Protein AF-V6TXA3-F1 (afdb_monomer_lite)

Structure (mmCIF, N/CA/C/O backbone):
data_AF-V6TXA3-F1
#
_entry.id   AF-V6TXA3-F1
#
loop_
_atom_site.group_PDB
_atom_site.id
_atom_site.type_symbol
_atom_site.label_atom_id
_atom_site.label_alt_id
_atom_site.label_comp_id
_atom_site.label_asym_id
_atom_site.label_entity_id
_atom_site.label_seq_id
_atom_site.pdbx_PDB_ins_code
_atom_site.Cartn_x
_atom_site.Cartn_y
_atom_site.Cartn_z
_atom_site.occupancy
_atom_site.B_iso_or_equiv
_atom_site.auth_seq_id
_atom_site.auth_comp_id
_atom_site.auth_asym_id
_atom_site.auth_atom_id
_atom_site.pdbx_PDB_model_num
ATOM 1 N N . TYR A 1 1 ? -17.021 -21.591 49.214 1.00 38.56 1 TYR A N 1
ATOM 2 C CA . TYR A 1 1 ? -17.266 -21.141 47.832 1.00 38.56 1 TYR A CA 1
ATOM 3 C C . TYR A 1 1 ? -17.389 -19.626 47.868 1.00 38.56 1 TYR A C 1
ATOM 5 O O . TYR A 1 1 ? -18.432 -19.123 48.258 1.00 38.56 1 TYR A O 1
ATOM 13 N N . PHE A 1 2 ? -16.306 -18.894 47.593 1.00 43.88 2 PHE A N 1
ATOM 14 C CA . PHE A 1 2 ? -16.390 -17.440 47.438 1.00 43.88 2 PHE A CA 1
ATOM 15 C C . PHE A 1 2 ? -17.081 -17.178 46.100 1.00 43.88 2 PHE A C 1
ATOM 17 O O . PHE A 1 2 ? -16.516 -17.472 45.049 1.00 43.88 2 PHE A O 1
ATOM 24 N N . GLY A 1 3 ? -18.339 -16.739 46.146 1.00 49.47 3 GLY A N 1
ATOM 25 C CA . GLY A 1 3 ? -19.080 -16.354 44.952 1.00 49.47 3 GLY A CA 1
ATOM 26 C C . GLY A 1 3 ? -18.378 -15.166 44.310 1.00 49.47 3 GLY A C 1
ATOM 27 O O . GLY A 1 3 ? -18.297 -14.105 44.924 1.00 49.47 3 GLY A O 1
ATOM 28 N N . ALA A 1 4 ? -17.831 -15.356 43.111 1.00 61.91 4 ALA A N 1
ATOM 29 C CA . ALA A 1 4 ? -17.299 -14.256 42.326 1.00 61.91 4 ALA A CA 1
ATOM 30 C C . ALA A 1 4 ? -18.438 -13.254 42.095 1.00 61.91 4 ALA A C 1
ATOM 32 O O . ALA A 1 4 ? -19.409 -13.548 41.399 1.00 61.91 4 ALA A O 1
ATOM 33 N N . THR A 1 5 ? -18.357 -12.087 42.727 1.00 61.12 5 THR A N 1
ATOM 34 C CA . THR A 1 5 ? -19.254 -10.971 42.441 1.00 61.12 5 THR A CA 1
ATOM 35 C C . THR A 1 5 ? -18.976 -10.521 41.012 1.00 61.12 5 THR A C 1
ATOM 37 O O . THR A 1 5 ? -17.881 -10.040 40.724 1.00 61.12 5 THR A O 1
ATOM 40 N N . CYS A 1 6 ? -19.935 -10.703 40.103 1.00 64.62 6 CYS A N 1
ATOM 41 C CA . CYS A 1 6 ? -19.833 -10.172 38.749 1.00 64.62 6 CYS A CA 1
ATOM 42 C C . CYS A 1 6 ? -19.834 -8.640 38.813 1.00 64.62 6 CYS A C 1
ATOM 44 O O . CYS A 1 6 ? -20.871 -8.019 39.041 1.00 64.62 6 CYS A O 1
ATOM 46 N N . THR A 1 7 ? -18.668 -8.029 38.624 1.00 76.31 7 THR A N 1
ATOM 47 C CA . THR A 1 7 ? -18.550 -6.577 38.475 1.00 76.31 7 THR A CA 1
ATOM 48 C C . THR A 1 7 ? -18.981 -6.198 37.064 1.00 76.31 7 THR A C 1
ATOM 50 O O . THR A 1 7 ? -18.410 -6.685 36.090 1.00 76.31 7 THR A O 1
ATOM 53 N N . ALA A 1 8 ? -19.987 -5.332 36.945 1.00 78.75 8 ALA A N 1
ATOM 54 C CA . ALA A 1 8 ? -20.417 -4.818 35.651 1.00 78.75 8 ALA A CA 1
ATOM 55 C C . ALA A 1 8 ? -19.301 -4.004 34.976 1.00 78.75 8 ALA A C 1
ATOM 57 O O . ALA A 1 8 ? -18.510 -3.329 35.641 1.00 78.75 8 ALA A O 1
ATOM 58 N N . CYS A 1 9 ? -19.264 -4.036 33.644 1.00 85.94 9 CYS A N 1
ATOM 59 C CA . CYS A 1 9 ? -18.373 -3.174 32.878 1.00 85.94 9 CYS A CA 1
ATOM 60 C C . CYS A 1 9 ? -18.745 -1.708 33.102 1.00 85.94 9 CYS A C 1
ATOM 62 O O . CYS A 1 9 ? -19.919 -1.343 33.054 1.00 85.94 9 CYS A O 1
ATOM 64 N N . THR A 1 10 ? -17.742 -0.868 33.346 1.00 84.56 10 THR A N 1
ATOM 65 C CA . THR A 1 10 ? -17.952 0.566 33.591 1.00 84.56 10 THR A CA 1
ATOM 66 C C . THR A 1 10 ? -18.121 1.362 32.295 1.00 84.56 10 THR A C 1
ATOM 68 O O . THR A 1 10 ? -18.740 2.422 32.306 1.00 84.56 10 THR A O 1
ATOM 71 N N . ASP A 1 11 ? -17.606 0.852 31.173 1.00 85.69 11 ASP A N 1
ATOM 72 C CA . ASP A 1 11 ? -17.800 1.429 29.842 1.00 85.69 11 ASP A CA 1
ATOM 73 C C . ASP A 1 11 ? -19.153 0.988 29.261 1.00 85.69 11 ASP A C 1
ATOM 75 O O . ASP A 1 11 ? -19.398 -0.199 29.030 1.00 85.69 11 ASP A O 1
ATOM 79 N N . GLN A 1 12 ? -20.028 1.957 28.982 1.00 89.06 12 GLN A N 1
ATOM 80 C CA . GLN A 1 12 ? -21.355 1.720 28.412 1.00 89.06 12 GLN A CA 1
ATOM 81 C C . GLN A 1 12 ? -21.309 1.083 27.013 1.00 89.06 12 GLN A C 1
ATOM 83 O O . GLN A 1 12 ? -22.277 0.433 26.612 1.00 89.06 12 GLN A O 1
ATOM 88 N N . ASN A 1 13 ? -20.216 1.234 26.268 1.00 91.62 13 ASN A N 1
ATOM 89 C CA . ASN A 1 13 ? -20.027 0.639 24.942 1.00 91.62 13 ASN A CA 1
ATOM 90 C C . ASN A 1 13 ? -19.453 -0.782 25.012 1.00 91.62 13 ASN A C 1
ATOM 92 O O . ASN A 1 13 ? -19.436 -1.490 24.005 1.00 91.62 13 ASN A O 1
ATOM 96 N N . CYS A 1 14 ? -19.022 -1.219 26.193 1.00 91.31 14 CYS A N 1
ATOM 97 C CA . CYS A 1 14 ? -18.418 -2.521 26.400 1.00 91.31 14 CYS A CA 1
ATOM 98 C C . CYS A 1 14 ? -19.478 -3.607 26.636 1.00 91.31 14 CYS A C 1
ATOM 100 O O . CYS A 1 14 ? -20.398 -3.440 27.440 1.00 91.31 14 CYS A O 1
ATOM 102 N N . ALA A 1 15 ? -19.372 -4.718 25.907 1.00 90.69 15 ALA A N 1
ATOM 103 C CA . ALA A 1 15 ? -20.240 -5.886 26.046 1.00 90.69 15 ALA A CA 1
ATOM 104 C C . ALA A 1 15 ? -19.668 -6.908 27.039 1.00 90.69 15 ALA A C 1
ATOM 106 O O . ALA A 1 15 ? -20.421 -7.474 27.828 1.00 90.69 15 ALA A O 1
ATOM 107 N N . THR A 1 16 ? -18.349 -7.124 27.016 1.00 90.12 16 THR A N 1
ATOM 108 C CA . THR A 1 16 ? -17.633 -8.011 27.947 1.00 90.12 16 THR A CA 1
ATOM 109 C C . THR A 1 16 ? -16.346 -7.348 28.417 1.00 90.12 16 THR A C 1
ATOM 111 O O . THR A 1 16 ? -15.672 -6.683 27.632 1.00 90.12 16 THR A O 1
ATOM 114 N N . CYS A 1 17 ? -15.984 -7.532 29.684 1.00 89.19 17 CYS A N 1
ATOM 115 C CA . CYS A 1 17 ? -14.778 -6.959 30.275 1.00 89.19 17 CYS A CA 1
ATOM 116 C C . CYS A 1 17 ? -14.191 -7.876 31.350 1.00 89.19 17 CYS A C 1
ATOM 118 O O . CYS A 1 17 ? -14.926 -8.604 32.015 1.00 89.19 17 CYS A O 1
ATOM 120 N N . ASP A 1 18 ? -12.888 -7.737 31.588 1.00 86.19 18 ASP A N 1
ATOM 121 C CA . ASP A 1 18 ? -12.149 -8.454 32.637 1.00 86.19 18 ASP A CA 1
ATOM 122 C C . ASP A 1 18 ? -12.060 -7.635 33.947 1.00 86.19 18 ASP A C 1
ATOM 124 O O . ASP A 1 18 ? -11.079 -7.697 34.687 1.00 86.19 18 ASP A O 1
ATOM 128 N N . GLY A 1 19 ? -13.117 -6.863 34.238 1.00 73.62 19 GLY A N 1
ATOM 129 C CA . GLY A 1 19 ? -13.325 -6.115 35.484 1.00 73.62 19 GLY A CA 1
ATOM 130 C C . GLY A 1 19 ? -12.777 -4.681 35.493 1.00 73.62 19 GLY A C 1
ATOM 131 O O . GLY A 1 19 ? -11.599 -4.455 35.265 1.00 73.62 19 GLY A O 1
ATOM 132 N N . GLY A 1 20 ? -13.618 -3.700 35.844 1.00 70.38 20 GLY A N 1
ATOM 133 C CA . GLY A 1 20 ? -13.216 -2.291 35.995 1.00 70.38 20 GLY A CA 1
ATOM 134 C C . GLY A 1 20 ? -13.033 -1.518 34.676 1.00 70.38 20 GLY A C 1
ATOM 135 O O . GLY A 1 20 ? -13.315 -2.019 33.589 1.00 70.38 20 GLY A O 1
ATOM 136 N N . ALA A 1 21 ? -12.604 -0.255 34.777 1.00 77.31 21 ALA A N 1
ATOM 137 C CA . ALA A 1 21 ? -12.378 0.619 33.620 1.00 77.31 21 ALA A CA 1
ATOM 138 C C . ALA A 1 21 ? -11.138 0.199 32.808 1.00 77.31 21 ALA A C 1
ATOM 140 O O . ALA A 1 21 ? -10.167 -0.284 33.379 1.00 77.31 21 ALA A O 1
ATOM 141 N N . GLY A 1 22 ? -11.174 0.395 31.482 1.00 79.75 22 GLY A N 1
ATOM 142 C CA . GLY A 1 22 ? -10.054 0.084 30.574 1.00 79.75 22 GLY A CA 1
ATOM 143 C C . GLY A 1 22 ? -9.847 -1.408 30.283 1.00 79.75 22 GLY A C 1
ATOM 144 O O . GLY A 1 22 ? -8.902 -1.797 29.606 1.00 79.75 22 GLY A O 1
ATOM 145 N N . LYS A 1 23 ? -10.741 -2.266 30.777 1.00 87.12 23 LYS A N 1
ATOM 146 C CA . LYS A 1 23 ? -10.599 -3.729 30.730 1.00 87.12 23 LYS A CA 1
ATOM 147 C C . LYS A 1 23 ? -11.593 -4.365 29.770 1.00 87.12 23 LYS A C 1
ATOM 149 O O . LYS A 1 23 ? -11.993 -5.512 29.949 1.00 87.12 23 LYS A O 1
ATOM 154 N N . CYS A 1 24 ? -12.052 -3.598 28.779 1.00 90.75 24 CYS A N 1
ATOM 155 C CA . CYS A 1 24 ? -12.996 -4.111 27.803 1.00 90.75 24 CYS A CA 1
ATOM 156 C C . CYS A 1 24 ? -12.337 -5.193 26.941 1.00 90.75 24 CYS A C 1
ATOM 158 O O . CYS A 1 24 ? -11.215 -5.027 26.466 1.00 90.75 24 CYS A O 1
ATOM 160 N N . THR A 1 25 ? -13.031 -6.305 26.734 1.00 91.38 25 THR A N 1
ATOM 161 C CA . THR A 1 25 ? -12.575 -7.416 25.889 1.00 91.38 25 THR A CA 1
ATOM 162 C C . THR A 1 25 ? -13.413 -7.562 24.626 1.00 91.38 25 THR A C 1
ATOM 164 O O . THR A 1 25 ? -12.923 -8.116 23.647 1.00 91.38 25 THR A O 1
ATOM 167 N N . LYS A 1 26 ? -14.628 -6.995 24.607 1.00 91.75 26 LYS A N 1
ATOM 168 C CA . LYS A 1 26 ? -15.502 -6.939 23.431 1.00 91.75 26 LYS A CA 1
ATOM 169 C C . LYS A 1 26 ? -16.429 -5.733 23.480 1.00 91.75 26 LYS A C 1
ATOM 171 O O . LYS A 1 26 ? -17.101 -5.504 24.487 1.00 91.75 26 LYS A O 1
ATOM 176 N N . CYS A 1 27 ? -16.530 -5.007 22.373 1.00 93.62 27 CYS A N 1
ATOM 177 C CA . CYS A 1 27 ? -17.460 -3.887 22.234 1.00 93.62 27 CYS A CA 1
ATOM 178 C C . CYS A 1 27 ? -18.844 -4.345 21.768 1.00 93.62 27 CYS A C 1
ATOM 180 O O . CYS A 1 27 ? -19.005 -5.393 21.141 1.00 93.62 27 CYS A O 1
ATOM 182 N N . LYS A 1 28 ? -19.868 -3.551 22.078 1.00 92.00 28 LYS A N 1
ATOM 183 C CA . LYS A 1 28 ? -21.235 -3.789 21.603 1.00 92.00 28 LYS A CA 1
ATOM 184 C C . LYS A 1 28 ? -21.292 -3.626 20.079 1.00 92.00 28 LYS A C 1
ATOM 186 O O . LYS A 1 28 ? -20.752 -2.674 19.529 1.00 92.00 28 LYS A O 1
ATOM 191 N N . ALA A 1 29 ? -21.984 -4.534 19.390 1.00 87.06 29 ALA A N 1
ATOM 192 C CA . ALA A 1 29 ? -22.033 -4.535 17.924 1.00 87.06 29 ALA A CA 1
ATOM 193 C C . ALA A 1 29 ? -22.929 -3.425 17.337 1.00 87.06 29 ALA A C 1
ATOM 195 O O . ALA A 1 29 ? -22.643 -2.884 16.270 1.00 87.06 29 ALA A O 1
ATOM 196 N N . THR A 1 30 ? -24.007 -3.055 18.035 1.00 84.50 30 THR A N 1
ATOM 197 C CA . THR A 1 30 ? -25.049 -2.136 17.538 1.00 84.50 30 THR A CA 1
ATOM 198 C C . THR A 1 30 ? -24.909 -0.707 18.074 1.00 84.50 30 THR A C 1
ATOM 200 O O . THR A 1 30 ? -25.907 -0.011 18.239 1.00 84.50 30 THR A O 1
ATOM 203 N N . VAL A 1 31 ? -23.684 -0.272 18.381 1.00 88.38 31 VAL A N 1
ATOM 204 C CA . VAL A 1 31 ? -23.374 1.105 18.808 1.00 88.38 31 VAL A CA 1
ATOM 205 C C . VAL A 1 31 ? -22.369 1.755 17.855 1.00 88.38 31 VAL A C 1
ATOM 207 O O . VAL A 1 31 ? -21.748 1.082 17.024 1.00 88.38 31 VAL A O 1
ATOM 210 N N . ASP A 1 32 ? -22.185 3.068 17.962 1.00 91.69 32 ASP A N 1
ATOM 211 C CA . ASP A 1 32 ? -21.181 3.784 17.166 1.00 91.69 32 ASP A CA 1
ATOM 212 C C . ASP A 1 32 ? -19.759 3.366 17.550 1.00 91.69 32 ASP A C 1
ATOM 214 O O . ASP A 1 32 ? -18.937 3.068 16.680 1.00 91.69 32 ASP A O 1
ATOM 218 N N . ASN A 1 33 ? -19.502 3.234 18.853 1.00 93.81 33 ASN A N 1
ATOM 219 C CA . ASN A 1 33 ? -18.226 2.801 19.419 1.00 93.81 33 ASN A CA 1
ATOM 220 C C . ASN A 1 33 ? -18.096 1.272 19.445 1.00 93.81 33 ASN A C 1
ATOM 222 O O . ASN A 1 33 ? -17.997 0.655 20.504 1.00 93.81 33 ASN A O 1
ATOM 226 N N . LYS A 1 34 ? -18.166 0.648 18.271 1.00 94.38 34 LYS A N 1
ATOM 227 C CA . LYS A 1 34 ? -18.175 -0.817 18.121 1.00 94.38 34 LYS A CA 1
ATOM 228 C C . LYS A 1 34 ? -16.797 -1.450 17.917 1.00 94.38 34 LYS A C 1
ATOM 230 O O . LYS A 1 34 ? -16.717 -2.672 17.865 1.00 94.38 34 LYS A O 1
ATOM 235 N N . TYR A 1 35 ? -15.732 -0.658 17.781 1.00 94.88 35 TYR A N 1
ATOM 236 C CA . TYR A 1 35 ? -14.387 -1.178 17.537 1.00 94.88 35 TYR A CA 1
ATOM 237 C C . TYR A 1 35 ? -13.588 -1.235 18.833 1.00 94.88 35 TYR A C 1
ATOM 239 O O . TYR A 1 35 ? -13.381 -0.216 19.493 1.00 94.88 35 TYR A O 1
ATOM 247 N N . LEU A 1 36 ? -13.100 -2.423 19.176 1.00 94.69 36 LEU A N 1
ATOM 248 C CA . LEU A 1 36 ? -12.194 -2.613 20.298 1.00 94.69 36 LEU A CA 1
ATOM 249 C C . LEU A 1 36 ? -10.791 -2.135 19.920 1.00 94.69 36 LEU A C 1
ATOM 251 O O . LEU A 1 36 ? -10.120 -2.739 19.079 1.00 94.69 36 LEU A O 1
ATOM 255 N N . LYS A 1 37 ? -10.323 -1.075 20.573 1.00 93.31 37 LYS A N 1
ATOM 256 C CA . LYS A 1 37 ? -8.9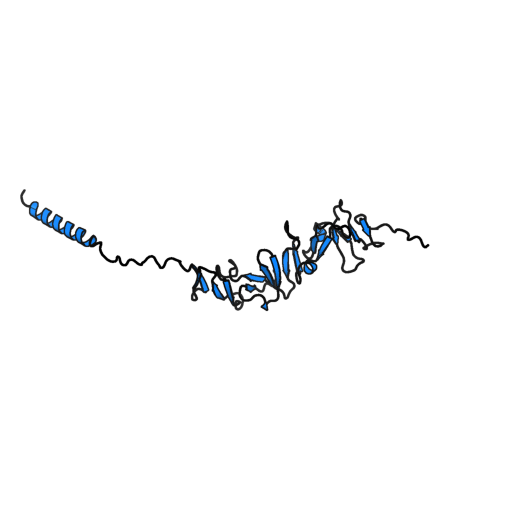50 -0.587 20.471 1.00 93.31 37 LYS A CA 1
ATOM 257 C C . LYS A 1 37 ? -8.168 -1.032 21.694 1.00 93.31 37 LYS A C 1
ATOM 259 O O . LYS A 1 37 ? -8.438 -0.586 22.808 1.00 93.31 37 LYS A O 1
ATOM 264 N N . LYS A 1 38 ? -7.194 -1.914 21.471 1.00 89.38 38 LYS A N 1
ATOM 265 C CA . LYS A 1 38 ? -6.258 -2.330 22.515 1.00 89.38 38 LYS A CA 1
ATOM 266 C C . LYS A 1 38 ? -5.272 -1.200 22.786 1.00 89.38 38 LYS A C 1
ATOM 268 O O . LYS A 1 38 ? -4.724 -0.623 21.845 1.00 89.38 38 LYS A O 1
ATOM 273 N N . GLY A 1 39 ? -5.083 -0.871 24.058 1.00 82.19 39 GLY A N 1
ATOM 274 C CA . GLY A 1 39 ? -4.020 0.038 24.469 1.00 82.19 39 GLY A CA 1
ATOM 275 C C . GLY A 1 39 ? -2.667 -0.673 24.521 1.00 82.19 39 GLY A C 1
ATOM 276 O O . GLY A 1 39 ? -2.557 -1.859 24.215 1.00 82.19 39 GLY A O 1
ATOM 277 N N . ASP A 1 40 ? -1.623 0.052 24.923 1.00 78.38 40 ASP A N 1
ATOM 278 C CA . ASP A 1 40 ? -0.280 -0.532 25.068 1.00 78.38 40 ASP A CA 1
ATOM 279 C C . ASP A 1 40 ? -0.149 -1.427 26.313 1.00 78.38 40 ASP A C 1
ATOM 281 O O . ASP A 1 40 ? 0.809 -2.186 26.450 1.00 78.38 40 ASP A O 1
ATOM 285 N N . THR A 1 41 ? -1.137 -1.375 27.206 1.00 74.62 41 THR A N 1
ATOM 286 C CA . THR A 1 41 ? -1.316 -2.311 28.314 1.00 74.62 41 THR A CA 1
ATOM 287 C C . THR A 1 41 ? -2.653 -3.031 28.170 1.00 74.62 41 THR A C 1
ATOM 289 O O . THR A 1 41 ? -3.595 -2.518 27.561 1.00 74.62 41 THR A O 1
ATOM 292 N N . VAL A 1 42 ? -2.764 -4.209 28.789 1.00 64.44 42 VAL A N 1
ATOM 293 C CA . VAL A 1 42 ? -4.014 -4.995 28.837 1.00 64.44 42 VAL A CA 1
ATOM 294 C C . VAL A 1 42 ? -5.166 -4.278 29.565 1.00 64.44 42 VAL A C 1
ATOM 296 O O . VAL A 1 42 ? -6.310 -4.718 29.494 1.00 64.44 42 VAL A O 1
ATOM 299 N N . ASP A 1 43 ? -4.869 -3.132 30.185 1.00 72.44 43 ASP A N 1
ATOM 300 C CA . ASP A 1 43 ? -5.753 -2.341 31.050 1.00 72.44 43 ASP A CA 1
ATOM 301 C C . ASP A 1 43 ? -6.170 -1.015 30.405 1.00 72.44 43 ASP A C 1
ATOM 303 O O . ASP A 1 43 ? -6.722 -0.133 31.062 1.00 72.44 43 ASP A O 1
ATOM 307 N N . ALA A 1 44 ? -5.872 -0.855 29.117 1.00 83.12 44 ALA A N 1
ATOM 308 C CA . ALA A 1 44 ? -6.174 0.339 28.338 1.00 83.12 44 ALA A CA 1
ATOM 309 C C . ALA A 1 44 ? -7.056 0.027 27.114 1.00 83.12 44 ALA A C 1
ATOM 311 O O . ALA A 1 44 ? -7.117 0.809 26.163 1.00 83.12 44 ALA A O 1
ATOM 312 N N . ASN A 1 45 ? -7.749 -1.113 27.126 1.00 89.50 45 ASN A N 1
ATOM 313 C CA . ASN A 1 45 ? -8.686 -1.487 26.079 1.00 89.50 45 ASN A CA 1
ATOM 314 C C . ASN A 1 45 ? -9.947 -0.626 26.157 1.00 89.50 45 ASN A C 1
ATOM 316 O O . ASN A 1 45 ? -10.612 -0.545 27.195 1.00 89.50 45 ASN A O 1
ATOM 320 N N . THR A 1 46 ? -10.302 -0.019 25.031 1.00 91.56 46 THR A N 1
ATOM 321 C CA . THR A 1 46 ? -11.430 0.911 24.928 1.00 91.56 46 THR A CA 1
ATOM 322 C C . THR A 1 46 ? -12.271 0.621 23.696 1.00 91.56 46 THR A C 1
ATOM 324 O O . THR A 1 46 ? -11.780 0.094 22.696 1.00 91.56 46 THR A O 1
ATOM 327 N N . CYS A 1 47 ? -13.550 0.977 23.768 1.00 93.81 47 CYS A N 1
ATOM 328 C CA . CYS A 1 47 ? -14.455 0.928 22.633 1.00 93.81 47 CYS A CA 1
ATOM 329 C C . CYS A 1 47 ? -14.501 2.284 21.935 1.00 93.81 47 CYS A C 1
ATOM 331 O O . CYS A 1 47 ? -14.820 3.301 22.551 1.00 93.81 47 CYS A O 1
ATOM 333 N N . VAL A 1 48 ? -14.189 2.299 20.642 1.00 94.81 48 VAL A N 1
ATOM 334 C CA . VAL A 1 48 ? -14.077 3.522 19.844 1.00 94.81 48 VAL A CA 1
ATOM 335 C C . VAL A 1 48 ? -14.887 3.424 18.557 1.00 94.81 48 VAL A C 1
ATOM 337 O O . VAL A 1 48 ? -15.222 2.336 18.077 1.00 94.81 48 VAL A O 1
ATOM 340 N N . SER A 1 49 ? -15.229 4.580 17.994 1.00 95.31 49 SER A N 1
ATOM 341 C CA . SER A 1 49 ? -15.854 4.674 16.678 1.00 95.31 49 SER A CA 1
ATOM 342 C C . SER A 1 49 ? -14.863 4.318 15.567 1.00 95.31 49 SER A C 1
ATOM 344 O O . SER A 1 49 ? -13.646 4.351 15.764 1.00 95.31 49 SER A O 1
ATOM 346 N N . ALA A 1 50 ? -15.373 4.047 14.362 1.00 94.25 50 ALA A N 1
ATOM 347 C CA . ALA A 1 50 ? -14.531 3.843 13.180 1.00 94.25 50 ALA A CA 1
ATOM 348 C C . ALA A 1 50 ? -13.586 5.035 12.925 1.00 94.25 50 ALA A C 1
ATOM 350 O O . ALA A 1 50 ? -12.408 4.845 12.643 1.00 94.25 50 ALA A O 1
ATOM 351 N N . SER A 1 51 ? -14.075 6.269 13.091 1.00 94.19 51 SER A N 1
ATOM 352 C CA . SER A 1 51 ? -13.270 7.479 12.879 1.00 94.19 51 SER A CA 1
ATOM 353 C C . SER A 1 51 ? -12.150 7.632 13.910 1.00 94.19 51 SER A C 1
ATOM 355 O O . SER A 1 51 ? -11.012 7.949 13.558 1.00 94.19 51 SER A O 1
ATOM 357 N N . ALA A 1 52 ? -12.440 7.363 15.184 1.00 94.50 52 ALA A N 1
ATOM 358 C CA . ALA A 1 52 ? -11.442 7.376 16.250 1.00 94.50 52 ALA A CA 1
ATOM 359 C C . ALA A 1 52 ? -10.426 6.228 16.107 1.00 94.50 52 ALA A C 1
ATOM 361 O O . ALA A 1 52 ? -9.256 6.379 16.469 1.00 94.50 52 ALA A O 1
ATOM 362 N N . CYS A 1 53 ? -10.854 5.096 15.543 1.00 94.81 53 CYS A N 1
ATOM 363 C CA . CYS A 1 53 ? -9.996 3.968 15.210 1.00 94.81 53 CYS A CA 1
ATOM 364 C C . CYS A 1 53 ? -8.903 4.375 14.217 1.00 94.81 53 CYS A C 1
ATOM 366 O O . CYS A 1 53 ? -7.723 4.193 14.496 1.00 94.81 53 CYS A O 1
ATOM 368 N N . THR A 1 54 ? -9.288 4.994 13.101 1.00 94.38 54 THR A N 1
ATOM 369 C CA . THR A 1 54 ? -8.395 5.314 11.974 1.00 94.38 54 THR A CA 1
ATOM 370 C C . THR A 1 54 ? -7.691 6.667 12.109 1.00 94.38 54 THR A C 1
ATOM 372 O O . THR A 1 54 ? -6.954 7.084 11.214 1.00 94.38 54 THR A O 1
ATOM 375 N N . THR A 1 55 ? -7.915 7.386 13.211 1.00 92.50 55 THR A N 1
ATOM 376 C CA . THR A 1 55 ? -7.277 8.683 13.458 1.00 92.50 55 THR A CA 1
ATOM 377 C C . THR A 1 55 ? -5.754 8.523 13.505 1.00 92.50 55 THR A C 1
ATOM 379 O O . THR A 1 55 ? -5.225 7.681 14.229 1.00 92.50 55 THR A O 1
ATOM 382 N N . GLY A 1 56 ? -5.043 9.341 12.722 1.00 88.19 56 GLY A N 1
ATOM 383 C CA . GLY A 1 56 ? -3.580 9.311 12.637 1.00 88.19 56 GLY A CA 1
ATOM 384 C C . GLY A 1 56 ? -3.000 8.151 11.823 1.00 88.19 56 GLY A C 1
ATOM 385 O O . GLY A 1 56 ? -1.786 7.991 11.839 1.00 88.19 56 GLY A O 1
ATOM 386 N N . VAL A 1 57 ? -3.831 7.360 11.125 1.00 93.25 57 VAL A N 1
ATOM 387 C CA . VAL A 1 57 ? -3.448 6.300 10.159 1.00 93.25 57 VAL A CA 1
ATOM 388 C C . VAL A 1 57 ? -2.522 5.187 10.684 1.00 93.25 57 VAL A C 1
ATOM 390 O O . VAL A 1 57 ? -2.028 4.383 9.902 1.00 93.25 57 VAL A O 1
ATOM 393 N N . LEU A 1 58 ? -2.316 5.100 12.003 1.00 94.69 58 LEU A N 1
ATOM 394 C CA . LEU A 1 58 ? -1.530 4.042 12.665 1.00 94.69 58 LEU A CA 1
ATOM 395 C C . LEU A 1 58 ? -2.319 2.739 12.865 1.00 94.69 58 LEU A C 1
ATOM 397 O O . LEU A 1 58 ? -1.744 1.676 13.112 1.00 94.69 58 LEU A O 1
ATOM 401 N N . TYR A 1 59 ? -3.644 2.840 12.804 1.00 95.25 59 TYR A N 1
ATOM 402 C CA . TYR A 1 59 ? -4.575 1.737 12.969 1.00 95.25 59 TYR A CA 1
ATOM 403 C C . TYR A 1 59 ? -5.590 1.751 11.831 1.00 95.25 59 TYR A C 1
ATOM 405 O O . TYR A 1 59 ? -5.895 2.802 11.262 1.00 95.25 59 TYR A O 1
ATOM 413 N N . TYR A 1 60 ? -6.164 0.586 11.563 1.00 95.50 60 TYR A N 1
ATOM 414 C CA . TYR A 1 60 ? -7.293 0.423 10.660 1.00 95.50 60 TYR A CA 1
ATOM 415 C C . TYR A 1 60 ? -8.431 -0.332 11.350 1.00 95.50 60 TYR A C 1
ATOM 417 O O . TYR A 1 60 ? -8.216 -1.051 12.331 1.00 95.50 60 TYR A O 1
ATOM 425 N N . THR A 1 61 ? -9.646 -0.162 10.834 1.00 94.44 61 THR A N 1
ATOM 426 C CA . THR A 1 61 ? -10.809 -0.947 11.249 1.00 94.44 61 THR A CA 1
ATOM 427 C C . THR A 1 61 ? -10.707 -2.352 10.674 1.00 94.44 61 THR A C 1
ATOM 429 O O . THR A 1 61 ? -10.734 -2.534 9.457 1.00 94.44 61 THR A O 1
ATOM 432 N N . ASP A 1 62 ? -10.611 -3.346 11.545 1.00 93.19 62 ASP A N 1
ATOM 433 C CA . ASP A 1 62 ? -10.838 -4.735 11.181 1.00 93.19 62 ASP A CA 1
ATOM 434 C C . ASP A 1 62 ? -12.290 -5.090 11.490 1.00 93.19 62 ASP A C 1
ATOM 436 O O . ASP A 1 62 ? -12.715 -5.168 12.648 1.00 93.19 62 ASP A O 1
ATOM 440 N N . ASP A 1 63 ? -13.050 -5.271 10.416 1.00 91.50 63 ASP A N 1
ATOM 441 C CA . ASP A 1 63 ? -14.466 -5.594 10.462 1.00 91.50 63 ASP A CA 1
ATOM 442 C C . ASP A 1 63 ? -14.761 -7.073 10.707 1.00 91.50 63 ASP A C 1
ATOM 444 O O . ASP A 1 63 ? -15.942 -7.424 10.824 1.00 91.50 63 ASP A O 1
ATOM 448 N N . THR A 1 64 ? -13.727 -7.910 10.834 1.00 88.31 64 THR A N 1
ATOM 449 C CA . THR A 1 64 ? -13.858 -9.299 11.277 1.00 88.31 64 THR A CA 1
ATOM 450 C C . THR A 1 64 ? -14.514 -9.323 12.653 1.00 88.31 64 THR A C 1
ATOM 452 O O . THR A 1 64 ? -13.939 -8.871 13.639 1.00 88.31 64 THR A O 1
ATOM 455 N N . ASP A 1 65 ? -15.736 -9.844 12.715 1.00 85.75 65 ASP A N 1
ATOM 456 C CA . ASP A 1 65 ? -16.526 -9.907 13.942 1.00 85.75 65 ASP A CA 1
ATOM 457 C C . ASP A 1 65 ? -16.364 -11.290 14.581 1.00 85.75 65 ASP A C 1
ATOM 459 O O . ASP A 1 65 ? -17.027 -12.256 14.196 1.00 85.75 65 ASP A O 1
ATOM 463 N N . THR A 1 66 ? -15.413 -11.412 15.511 1.00 84.94 66 THR A N 1
ATOM 464 C CA . THR A 1 66 ? -15.175 -12.671 16.228 1.00 84.94 66 THR A CA 1
ATOM 465 C C . THR A 1 66 ? -16.012 -12.761 17.496 1.00 84.94 66 THR A C 1
ATOM 467 O O . THR A 1 66 ? -16.373 -11.766 18.135 1.00 84.94 66 THR A O 1
ATOM 470 N N . THR A 1 67 ? -16.286 -13.989 17.931 1.00 82.00 67 THR A N 1
ATOM 471 C CA . THR A 1 67 ? -16.953 -14.219 19.212 1.00 82.00 67 THR A CA 1
ATOM 472 C C . THR A 1 67 ? -16.134 -13.683 20.381 1.00 82.00 67 THR A C 1
ATOM 474 O O . THR A 1 67 ? -16.752 -13.138 21.297 1.00 82.00 67 THR A O 1
ATOM 477 N N . GLU A 1 68 ? -14.796 -13.751 20.329 1.00 80.81 68 GLU A N 1
ATOM 478 C CA . GLU A 1 68 ? -13.936 -13.240 21.402 1.00 80.81 68 GLU A CA 1
ATOM 479 C C . GLU A 1 68 ? -13.866 -11.711 21.451 1.00 80.81 68 GLU A C 1
ATOM 481 O O . GLU A 1 68 ? -14.059 -11.139 22.516 1.00 80.81 68 GLU A O 1
ATOM 486 N N . SER A 1 69 ? -13.564 -11.043 20.333 1.00 78.75 69 SER A N 1
ATOM 487 C CA . SER A 1 69 ? -13.169 -9.619 20.342 1.00 78.75 69 SER A CA 1
ATOM 488 C C . SER A 1 69 ? -14.182 -8.687 19.682 1.00 78.75 69 SER A C 1
ATOM 490 O O . SER A 1 69 ? -14.138 -7.476 19.899 1.00 78.75 69 SER A O 1
ATOM 492 N N . GLY A 1 70 ? -15.093 -9.235 18.874 1.00 88.31 70 GLY A N 1
ATOM 493 C CA . GLY A 1 70 ? -15.878 -8.447 17.931 1.00 88.31 70 GLY A CA 1
ATOM 494 C C . GLY A 1 70 ? -14.984 -7.720 16.924 1.00 88.31 70 GLY A C 1
ATOM 495 O O . GLY A 1 70 ? -13.872 -8.163 16.634 1.00 88.31 70 GLY A O 1
ATOM 496 N N . LYS A 1 71 ? -15.460 -6.581 16.415 1.00 93.06 71 LYS A N 1
ATOM 497 C CA . LYS A 1 71 ? -14.694 -5.699 15.521 1.00 93.06 71 LYS A CA 1
ATOM 498 C C . LYS A 1 71 ? -13.567 -5.003 16.278 1.00 93.06 71 LYS A C 1
ATOM 500 O O . LYS A 1 71 ? -13.741 -4.603 17.430 1.00 93.06 71 LYS A O 1
ATOM 505 N N . THR A 1 72 ? -12.417 -4.806 15.635 1.00 94.00 72 THR A N 1
ATOM 506 C CA . THR A 1 72 ? -11.210 -4.303 16.318 1.00 94.00 72 THR A CA 1
ATOM 507 C C . THR A 1 72 ? -10.504 -3.181 15.563 1.00 94.00 72 THR A C 1
ATOM 509 O O . THR A 1 72 ? -10.652 -3.027 14.354 1.00 94.00 72 THR A O 1
ATOM 512 N N . CYS A 1 73 ? -9.716 -2.393 16.290 1.00 95.12 73 CYS A N 1
ATOM 513 C CA . CYS A 1 73 ? -8.703 -1.508 15.728 1.00 95.12 73 CYS A CA 1
ATOM 514 C C . CYS A 1 73 ? -7.359 -2.221 15.737 1.00 95.12 73 CYS A C 1
ATOM 516 O O . CYS A 1 73 ? -6.771 -2.401 16.807 1.00 95.12 73 CYS A O 1
ATOM 518 N N . LYS A 1 74 ? -6.856 -2.598 14.563 1.00 93.88 74 LYS A N 1
ATOM 519 C CA . LYS A 1 74 ? -5.559 -3.273 14.438 1.00 93.88 74 LYS A CA 1
ATOM 520 C C . LYS A 1 74 ? -4.470 -2.286 14.060 1.00 93.88 74 LYS A C 1
ATOM 522 O O . LYS A 1 74 ? -4.680 -1.443 13.186 1.00 93.88 74 LYS A O 1
ATOM 527 N N . LYS A 1 75 ? -3.302 -2.391 14.704 1.00 94.44 75 LYS A N 1
ATOM 528 C CA . LYS A 1 75 ? -2.128 -1.592 14.323 1.00 94.44 75 LYS A CA 1
ATOM 529 C C . LYS A 1 75 ? -1.668 -2.028 12.932 1.00 94.44 75 LYS A C 1
ATOM 531 O O . LYS A 1 75 ? -1.638 -3.220 12.617 1.00 94.44 75 LYS A O 1
ATOM 536 N N . CYS A 1 76 ? -1.256 -1.076 12.102 1.00 95.81 76 CYS A N 1
ATOM 537 C CA . CYS A 1 76 ? -0.747 -1.366 10.760 1.00 95.81 76 CYS A CA 1
ATOM 538 C C . CYS A 1 76 ? 0.439 -2.342 10.792 1.00 95.81 76 CYS A C 1
ATOM 540 O O . CYS A 1 76 ? 0.477 -3.309 10.027 1.00 95.81 76 CYS A O 1
ATOM 542 N N . SER A 1 77 ? 1.351 -2.136 11.744 1.00 94.38 77 SER A N 1
ATOM 543 C CA . SER A 1 77 ? 2.560 -2.938 11.945 1.00 94.38 77 SER A CA 1
ATOM 544 C C . SER A 1 77 ? 2.298 -4.392 12.353 1.00 94.38 77 SER A C 1
ATOM 546 O O . SER A 1 77 ? 3.134 -5.254 12.089 1.00 94.38 77 SER A O 1
ATOM 548 N N . GLU A 1 78 ? 1.142 -4.688 12.956 1.00 93.00 78 GLU A N 1
ATOM 549 C CA . GLU A 1 78 ? 0.737 -6.058 13.310 1.00 93.00 78 GLU A CA 1
ATOM 550 C C . GLU A 1 78 ? 0.318 -6.862 12.074 1.00 93.00 78 GLU A C 1
ATOM 552 O O . GLU A 1 78 ? 0.423 -8.086 12.051 1.00 93.00 78 GLU A O 1
ATOM 557 N N . SER A 1 79 ? -0.173 -6.181 11.036 1.00 93.31 79 SER A N 1
ATOM 558 C CA . SER A 1 79 ? -0.711 -6.824 9.829 1.00 93.31 79 SER A CA 1
ATOM 559 C C . SER A 1 79 ? 0.276 -6.822 8.662 1.00 93.31 79 SER A C 1
ATOM 561 O O . SER A 1 79 ? 0.270 -7.748 7.837 1.00 93.31 79 SER A O 1
ATOM 563 N N . VAL A 1 80 ? 1.124 -5.792 8.604 1.00 94.75 80 VAL A N 1
ATOM 564 C CA . VAL A 1 80 ? 2.220 -5.627 7.649 1.00 94.75 80 VAL A CA 1
ATOM 565 C C . VAL A 1 80 ? 3.464 -5.210 8.429 1.00 94.75 80 VAL A C 1
ATOM 567 O O . VAL A 1 80 ? 3.534 -4.106 8.967 1.00 94.75 80 VAL A O 1
ATOM 570 N N . THR A 1 81 ? 4.459 -6.093 8.485 1.00 95.69 81 THR A N 1
ATOM 571 C CA . THR A 1 81 ? 5.722 -5.834 9.186 1.00 95.69 81 THR A CA 1
ATOM 572 C C . THR A 1 81 ? 6.355 -4.529 8.702 1.00 95.69 81 THR A C 1
ATOM 574 O O . THR A 1 81 ? 6.394 -4.266 7.502 1.00 95.69 81 THR A O 1
ATOM 577 N N . ASN A 1 82 ? 6.852 -3.715 9.638 1.00 95.38 82 ASN A N 1
ATOM 578 C CA . ASN A 1 82 ? 7.462 -2.402 9.385 1.00 95.38 82 ASN A CA 1
ATOM 579 C C . ASN A 1 82 ? 6.540 -1.344 8.750 1.00 95.38 82 ASN A C 1
ATOM 581 O O . ASN A 1 82 ? 7.028 -0.299 8.317 1.00 95.38 82 ASN A O 1
ATOM 585 N N . CYS A 1 83 ? 5.226 -1.568 8.716 1.00 96.62 83 CYS A N 1
ATOM 586 C CA . CYS A 1 83 ? 4.275 -0.563 8.266 1.00 96.62 83 CYS A CA 1
ATOM 587 C C . CYS A 1 83 ? 3.939 0.430 9.388 1.00 96.62 83 CYS A C 1
ATOM 589 O O . CYS A 1 83 ? 3.396 0.041 10.423 1.00 96.62 83 CYS A O 1
ATOM 591 N N . GLU A 1 84 ? 4.258 1.708 9.181 1.00 95.25 84 GLU A N 1
ATOM 592 C CA . GLU A 1 84 ? 3.957 2.798 10.117 1.00 95.25 84 GLU A CA 1
ATOM 593 C C . GLU A 1 84 ? 2.529 3.306 9.915 1.00 95.25 84 GLU A C 1
ATOM 595 O O . GLU A 1 84 ? 1.812 3.527 10.886 1.00 95.25 84 GLU A O 1
ATOM 600 N N . GLN A 1 85 ? 2.109 3.462 8.656 1.00 95.50 85 GLN A N 1
ATOM 601 C CA . GLN A 1 85 ? 0.794 3.992 8.302 1.00 95.50 85 GLN A CA 1
ATOM 602 C C . GLN A 1 85 ? 0.107 3.115 7.266 1.00 95.50 85 GLN A C 1
ATOM 604 O O . GLN A 1 85 ? 0.752 2.635 6.330 1.00 95.50 85 GLN A O 1
ATOM 609 N N . CYS A 1 86 ? -1.202 2.930 7.405 1.00 96.56 86 CYS A N 1
ATOM 610 C CA . CYS A 1 86 ? -1.986 2.109 6.496 1.00 96.56 86 CYS A CA 1
ATOM 611 C C . CYS A 1 86 ? -3.433 2.581 6.364 1.00 96.56 86 CYS A C 1
ATOM 613 O O . CYS A 1 86 ? -3.948 3.356 7.171 1.00 96.56 86 CYS A O 1
ATOM 615 N N . THR A 1 87 ? -4.099 2.072 5.334 1.00 94.56 87 THR A N 1
ATOM 616 C CA . THR A 1 87 ? -5.546 2.159 5.152 1.00 94.56 87 THR A CA 1
ATOM 617 C C . THR A 1 87 ? -6.181 0.783 5.312 1.00 94.56 87 THR A C 1
ATOM 619 O O . THR A 1 87 ? -5.520 -0.247 5.149 1.00 94.56 87 THR A O 1
ATOM 622 N N . ALA A 1 88 ? -7.473 0.768 5.645 1.00 92.50 88 ALA A N 1
ATOM 623 C CA . ALA A 1 88 ? -8.232 -0.464 5.807 1.00 92.50 88 ALA A CA 1
ATOM 624 C C . ALA A 1 88 ? -8.145 -1.364 4.556 1.00 92.50 88 ALA A C 1
ATOM 626 O O . ALA A 1 88 ? -7.936 -0.864 3.443 1.00 92.50 88 ALA A O 1
ATOM 627 N N . PRO A 1 89 ? -8.282 -2.691 4.723 1.00 89.88 89 PRO A N 1
ATOM 628 C CA . PRO A 1 89 ? -8.360 -3.607 3.598 1.00 89.88 89 PRO A CA 1
ATOM 629 C C . PRO A 1 89 ? -9.469 -3.184 2.628 1.00 89.88 89 PRO A C 1
ATOM 631 O O . PRO A 1 89 ? -10.565 -2.818 3.046 1.00 89.88 89 PRO A O 1
ATOM 634 N N . GLY A 1 90 ? -9.182 -3.241 1.326 1.00 85.69 90 GLY A N 1
ATOM 635 C CA . GLY A 1 90 ? -10.229 -3.136 0.310 1.00 85.69 90 GLY A CA 1
ATOM 636 C C . GLY A 1 90 ? -11.156 -4.354 0.340 1.00 85.69 90 GLY A C 1
ATOM 637 O O . GLY A 1 90 ? -10.839 -5.369 0.964 1.00 85.69 90 GLY A O 1
ATOM 638 N N . GLU A 1 91 ? -12.279 -4.280 -0.371 1.00 81.81 91 GLU A N 1
ATOM 639 C CA . GLU A 1 91 ? -13.216 -5.403 -0.472 1.00 81.81 91 GLU A CA 1
ATOM 640 C C . GLU A 1 91 ? -12.509 -6.691 -0.929 1.00 81.81 91 GLU A C 1
ATOM 642 O O . GLU A 1 91 ? -11.685 -6.687 -1.845 1.00 81.81 91 GLU A O 1
ATOM 647 N N . GLY A 1 92 ? -12.796 -7.799 -0.241 1.00 80.50 92 GLY A N 1
ATOM 648 C CA . GLY A 1 92 ? -12.177 -9.099 -0.511 1.00 80.50 92 GLY A CA 1
ATOM 649 C C . GLY A 1 92 ? -10.717 -9.239 -0.058 1.00 80.50 92 GLY A C 1
ATOM 650 O O . GLY A 1 92 ? -10.137 -10.310 -0.237 1.00 80.50 92 GLY A O 1
ATOM 651 N N . LYS A 1 93 ? -10.110 -8.208 0.549 1.00 84.62 93 LYS A N 1
ATOM 652 C CA . LYS A 1 93 ? -8.760 -8.279 1.130 1.00 84.62 93 LYS A CA 1
ATOM 653 C C . LYS A 1 93 ? -8.826 -8.444 2.647 1.00 84.62 93 LYS A C 1
ATOM 655 O O . LYS A 1 93 ? -9.676 -7.875 3.318 1.00 84.62 93 LYS A O 1
ATOM 660 N N . THR A 1 94 ? -7.874 -9.192 3.196 1.00 85.12 94 THR A N 1
ATOM 661 C CA . THR A 1 94 ? -7.734 -9.414 4.649 1.00 85.12 94 THR A CA 1
ATOM 662 C C . THR A 1 94 ? -6.608 -8.596 5.276 1.00 85.12 94 THR A C 1
ATOM 664 O O . THR A 1 94 ? -6.502 -8.518 6.497 1.00 85.12 94 THR A O 1
ATOM 667 N N . LYS A 1 95 ? -5.744 -7.989 4.453 1.00 89.31 95 LYS A N 1
ATOM 668 C CA . LYS A 1 95 ? -4.611 -7.170 4.894 1.00 89.31 95 LYS A CA 1
ATOM 669 C C . LYS A 1 95 ? -4.828 -5.702 4.528 1.00 89.31 95 LYS A C 1
ATOM 671 O O . LYS A 1 95 ? -5.345 -5.428 3.441 1.00 89.31 95 LYS A O 1
ATOM 676 N N . PRO A 1 96 ? -4.419 -4.769 5.405 1.00 94.50 96 PRO A N 1
ATOM 677 C CA . PRO A 1 96 ? -4.488 -3.349 5.110 1.00 94.50 96 PRO A CA 1
ATOM 678 C C . PRO A 1 96 ? -3.501 -2.985 3.999 1.00 94.50 96 PRO A C 1
ATOM 680 O O . PRO A 1 96 ? -2.517 -3.693 3.759 1.00 94.50 96 PRO A O 1
ATOM 683 N N . THR A 1 97 ? -3.741 -1.851 3.349 1.00 95.75 97 THR A N 1
ATOM 684 C CA . THR A 1 97 ? -2.786 -1.290 2.387 1.00 95.75 97 THR A CA 1
ATOM 685 C C . THR A 1 97 ? -1.826 -0.383 3.141 1.00 95.75 97 THR A C 1
ATOM 687 O O . THR A 1 97 ? -2.237 0.629 3.703 1.00 95.75 97 THR A O 1
ATOM 690 N N . CYS A 1 98 ? -0.547 -0.744 3.180 1.00 96.94 98 CYS A N 1
ATOM 691 C CA . CYS A 1 98 ? 0.479 0.087 3.789 1.00 96.94 98 CYS A CA 1
ATOM 692 C C . CYS A 1 98 ? 0.739 1.321 2.921 1.00 96.94 98 CYS A C 1
ATOM 694 O O . CYS A 1 98 ? 0.972 1.203 1.721 1.00 96.94 98 CYS A O 1
ATOM 696 N N . THR A 1 99 ? 0.713 2.504 3.523 1.00 95.50 99 THR A N 1
ATOM 697 C CA . THR A 1 99 ? 0.929 3.784 2.834 1.00 95.50 99 THR A CA 1
ATOM 698 C C . THR A 1 99 ? 2.271 4.410 3.183 1.00 95.50 99 THR A C 1
ATOM 700 O O . THR A 1 99 ? 2.804 5.181 2.385 1.00 95.50 99 THR A O 1
ATOM 703 N N . LYS A 1 100 ? 2.844 4.051 4.337 1.00 95.44 100 LYS A N 1
ATOM 704 C CA . LYS A 1 100 ? 4.163 4.508 4.774 1.00 95.44 100 LYS A CA 1
ATOM 705 C C . LYS A 1 100 ? 4.847 3.444 5.625 1.00 95.44 100 LYS A C 1
ATOM 707 O O . LYS A 1 100 ? 4.267 2.933 6.584 1.00 95.44 100 LYS A O 1
ATOM 712 N N . CYS A 1 101 ? 6.094 3.139 5.290 1.00 96.56 101 CYS A N 1
ATOM 713 C CA . CYS A 1 101 ? 6.943 2.263 6.086 1.00 96.56 101 CYS A CA 1
ATOM 714 C C . CYS A 1 101 ? 7.686 3.046 7.173 1.00 96.56 101 CYS A C 1
ATOM 716 O O . CYS A 1 101 ? 7.873 4.256 7.051 1.00 96.56 101 CYS A O 1
ATOM 718 N N . SER A 1 102 ? 8.145 2.346 8.209 1.00 93.12 102 SER A N 1
ATOM 719 C CA . SER A 1 102 ? 9.042 2.914 9.219 1.00 93.12 102 SER A CA 1
ATOM 720 C C . SER A 1 102 ? 10.343 3.439 8.594 1.00 93.12 102 SER A C 1
ATOM 722 O O . SER A 1 102 ? 10.747 2.993 7.520 1.00 93.12 102 SER A O 1
ATOM 724 N N . SER A 1 103 ? 11.016 4.369 9.279 1.00 82.62 103 SER A N 1
ATOM 725 C CA . SER A 1 103 ? 12.039 5.301 8.758 1.00 82.62 103 SER A CA 1
ATOM 726 C C . SER A 1 103 ? 13.222 4.709 7.968 1.00 82.62 103 SER A C 1
ATOM 728 O O . SER A 1 103 ? 13.931 5.454 7.298 1.00 82.62 103 SER A O 1
ATOM 730 N N . SER A 1 104 ? 13.461 3.399 8.030 1.00 88.00 104 SER A N 1
ATOM 731 C CA . SER A 1 104 ? 14.542 2.696 7.319 1.00 88.00 104 SER A CA 1
ATOM 732 C C . SER A 1 104 ? 14.069 1.800 6.168 1.00 88.00 104 SER A C 1
ATOM 734 O O . SER A 1 104 ? 14.895 1.252 5.435 1.00 88.00 104 SER A O 1
ATOM 736 N N . ASN A 1 105 ? 12.757 1.636 6.004 1.00 96.38 105 ASN A N 1
ATOM 737 C CA . ASN A 1 105 ? 12.155 0.708 5.056 1.00 96.38 105 ASN A CA 1
ATOM 738 C C . ASN A 1 105 ? 11.533 1.441 3.864 1.00 96.38 105 ASN A C 1
ATOM 740 O O . ASN A 1 105 ? 11.193 2.621 3.935 1.00 96.38 105 ASN A O 1
ATOM 744 N N . TYR A 1 106 ? 11.381 0.708 2.766 1.00 96.44 106 TYR A N 1
ATOM 745 C CA . TYR A 1 106 ? 10.918 1.197 1.477 1.00 96.44 106 TYR A CA 1
ATOM 746 C C . TYR A 1 106 ? 9.601 0.520 1.140 1.00 96.44 106 TYR A C 1
ATOM 748 O O . TYR A 1 106 ? 9.497 -0.709 1.160 1.00 96.44 106 TYR A O 1
ATOM 756 N N . LEU A 1 107 ? 8.595 1.330 0.821 1.00 97.31 107 LEU A N 1
ATOM 757 C CA . LEU A 1 107 ? 7.288 0.841 0.421 1.00 97.31 107 LEU A CA 1
ATOM 758 C C . LEU A 1 107 ? 7.371 0.252 -0.985 1.00 97.31 107 LEU A C 1
ATOM 760 O O . LEU A 1 107 ? 7.562 0.982 -1.959 1.00 97.31 107 LEU A O 1
ATOM 764 N N . LYS A 1 108 ? 7.212 -1.062 -1.084 1.00 96.50 108 LYS A N 1
ATOM 765 C CA . LYS A 1 108 ? 7.162 -1.816 -2.333 1.00 96.50 108 LYS A CA 1
ATOM 766 C C . LYS A 1 108 ? 5.726 -2.213 -2.631 1.00 96.50 108 LYS A C 1
ATOM 768 O O . LYS A 1 108 ? 5.012 -2.647 -1.732 1.00 96.50 108 LYS A O 1
ATOM 773 N N . 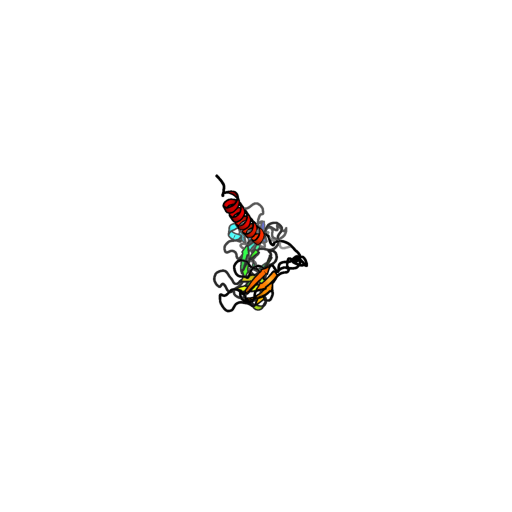THR A 1 109 ? 5.314 -2.099 -3.889 1.00 94.81 109 THR A N 1
ATOM 774 C CA . THR A 1 109 ? 4.009 -2.592 -4.345 1.00 94.81 109 THR A CA 1
ATOM 775 C C . THR A 1 109 ? 4.208 -3.595 -5.470 1.00 94.81 109 THR A C 1
ATOM 777 O O . THR A 1 109 ? 4.889 -3.291 -6.445 1.00 94.81 109 THR A O 1
ATOM 780 N N . VAL A 1 110 ? 3.619 -4.781 -5.332 1.00 92.31 110 VAL A N 1
ATOM 781 C CA . VAL A 1 110 ? 3.603 -5.832 -6.359 1.00 92.31 110 VAL A CA 1
ATOM 782 C C . VAL A 1 110 ? 2.169 -6.327 -6.476 1.00 92.31 110 VAL A C 1
ATOM 784 O O . VAL A 1 110 ? 1.564 -6.665 -5.459 1.00 92.31 110 VAL A O 1
ATOM 787 N N . ASP A 1 111 ? 1.599 -6.288 -7.680 1.00 88.94 111 ASP A N 1
ATOM 788 C CA . ASP A 1 111 ? 0.223 -6.732 -7.958 1.00 88.94 111 ASP A CA 1
ATOM 789 C C . ASP A 1 111 ? -0.822 -6.139 -6.989 1.00 88.94 111 ASP A C 1
ATOM 791 O O . ASP A 1 111 ? -1.699 -6.820 -6.456 1.00 88.94 111 ASP A O 1
ATOM 795 N N . GLY A 1 112 ? -0.690 -4.842 -6.687 1.00 87.38 112 GLY A N 1
ATOM 796 C CA . GLY A 1 112 ? -1.589 -4.129 -5.771 1.00 87.38 112 GLY A CA 1
ATOM 797 C C . GLY A 1 112 ? -1.463 -4.532 -4.294 1.00 87.38 112 GLY A C 1
ATOM 798 O O . GLY A 1 112 ? -2.340 -4.192 -3.492 1.00 87.38 112 GLY A O 1
ATOM 799 N N . THR A 1 113 ? -0.400 -5.253 -3.931 1.00 91.88 113 THR A N 1
ATOM 800 C CA . THR A 1 113 ? -0.051 -5.623 -2.555 1.00 91.88 113 THR A CA 1
ATOM 801 C C . THR A 1 113 ? 1.164 -4.833 -2.095 1.00 91.88 113 THR A C 1
ATOM 803 O O . THR A 1 113 ? 2.215 -4.864 -2.731 1.00 91.88 113 THR A O 1
ATOM 806 N N . THR A 1 114 ? 1.025 -4.139 -0.968 1.00 95.75 114 THR A N 1
ATOM 807 C CA . THR A 1 114 ? 2.073 -3.296 -0.384 1.00 95.75 114 THR A CA 1
ATOM 808 C C . THR A 1 114 ? 2.868 -4.037 0.686 1.00 95.75 114 THR A C 1
ATOM 810 O O . THR A 1 114 ? 2.277 -4.630 1.592 1.00 95.75 114 THR A O 1
ATOM 813 N N . THR A 1 115 ? 4.190 -3.932 0.642 1.00 96.69 115 THR A N 1
ATOM 814 C CA . THR A 1 115 ? 5.117 -4.455 1.653 1.00 96.69 115 THR A CA 1
ATOM 815 C C . THR A 1 115 ? 6.199 -3.428 1.976 1.00 96.69 115 THR A C 1
ATOM 817 O O . THR A 1 115 ? 6.448 -2.502 1.206 1.00 96.69 115 THR A O 1
ATOM 820 N N . CYS A 1 116 ? 6.844 -3.580 3.130 1.00 97.38 116 CYS A N 1
ATOM 821 C CA . CYS A 1 116 ? 7.969 -2.750 3.546 1.00 97.38 116 CYS A CA 1
ATOM 822 C C . CYS A 1 116 ? 9.246 -3.585 3.512 1.00 97.38 116 CYS A C 1
ATOM 824 O O . CYS A 1 116 ? 9.339 -4.591 4.217 1.00 97.38 116 CYS A O 1
ATOM 826 N N . VAL A 1 117 ? 10.208 -3.180 2.687 1.00 96.81 117 VAL A N 1
ATOM 827 C CA . VAL A 1 117 ? 11.465 -3.912 2.461 1.00 96.81 117 VAL A CA 1
ATOM 828 C C . VAL A 1 117 ? 12.679 -3.038 2.769 1.00 96.81 117 VAL A C 1
ATOM 830 O O . VAL A 1 117 ? 12.560 -1.813 2.838 1.00 96.81 117 VAL A O 1
ATOM 833 N N . ALA A 1 118 ? 13.856 -3.638 2.950 1.00 96.31 118 ALA A N 1
ATOM 834 C CA . ALA A 1 118 ? 15.078 -2.866 3.152 1.00 96.31 118 ALA A CA 1
ATOM 835 C C . ALA A 1 118 ? 15.533 -2.202 1.839 1.00 96.31 118 ALA A C 1
ATOM 837 O O . ALA A 1 118 ? 15.214 -2.671 0.747 1.00 96.31 118 ALA A O 1
ATOM 838 N N . LYS A 1 119 ? 16.346 -1.137 1.925 1.00 94.38 119 LYS A N 1
ATOM 839 C CA . LYS A 1 119 ? 16.868 -0.417 0.742 1.00 94.38 119 LYS A CA 1
ATOM 840 C C . LYS A 1 119 ? 17.515 -1.348 -0.290 1.00 94.38 119 LYS A C 1
ATOM 842 O O . LYS A 1 119 ? 17.275 -1.213 -1.483 1.00 94.38 119 LYS A O 1
ATOM 847 N N . GLY A 1 120 ? 18.325 -2.298 0.180 1.00 93.25 120 GLY A N 1
ATOM 848 C CA . GLY A 1 120 ? 19.049 -3.254 -0.667 1.00 93.25 120 GLY A CA 1
ATOM 849 C C . GLY A 1 120 ? 18.168 -4.314 -1.342 1.00 93.25 120 GLY A C 1
ATOM 850 O O . GLY A 1 120 ? 18.649 -5.055 -2.202 1.00 93.25 120 GLY A O 1
ATOM 851 N N . ASP A 1 121 ? 16.887 -4.390 -0.980 1.00 94.75 121 ASP A N 1
ATOM 852 C CA . ASP A 1 121 ? 15.907 -5.270 -1.625 1.00 94.75 121 ASP A CA 1
ATOM 853 C C . ASP A 1 121 ? 15.214 -4.596 -2.817 1.00 94.75 121 ASP A C 1
ATOM 855 O O . ASP A 1 121 ? 14.534 -5.260 -3.602 1.00 94.75 121 ASP A O 1
ATOM 859 N N . CYS A 1 122 ? 15.433 -3.292 -2.994 1.00 95.31 122 CYS A N 1
ATOM 860 C CA . CYS A 1 122 ? 15.069 -2.546 -4.191 1.00 95.31 122 CYS A CA 1
ATOM 861 C C . CYS A 1 122 ? 16.180 -2.671 -5.231 1.00 95.31 122 CYS A C 1
ATOM 863 O O . CYS A 1 122 ? 16.952 -1.742 -5.455 1.00 95.31 122 CYS A O 1
ATOM 865 N N . LYS A 1 123 ? 16.298 -3.864 -5.809 1.00 93.62 123 LYS A N 1
ATOM 866 C CA . LYS A 1 123 ? 17.266 -4.188 -6.856 1.00 93.62 123 LYS A CA 1
ATOM 867 C C . LYS A 1 123 ? 16.595 -4.964 -7.984 1.00 93.62 123 LYS A C 1
ATOM 869 O O . LYS A 1 123 ? 15.468 -5.437 -7.829 1.00 93.62 123 LYS A O 1
ATOM 874 N N . ASP A 1 124 ? 17.330 -5.119 -9.080 1.00 93.44 124 ASP A N 1
ATOM 875 C CA . ASP A 1 124 ? 16.924 -5.830 -10.291 1.00 93.44 124 ASP A CA 1
ATOM 876 C C . ASP A 1 124 ? 15.703 -5.187 -10.957 1.00 93.44 124 ASP A C 1
ATOM 878 O O . ASP A 1 124 ? 15.860 -4.262 -11.749 1.00 93.44 124 ASP A O 1
ATOM 882 N N . ASP A 1 125 ? 14.499 -5.641 -10.614 1.00 96.00 125 ASP A N 1
ATOM 883 C CA . ASP A 1 125 ? 13.238 -5.192 -11.219 1.00 96.00 125 ASP A CA 1
ATOM 884 C C . ASP A 1 125 ? 12.688 -3.915 -10.544 1.00 96.00 125 ASP A C 1
ATOM 886 O O . ASP A 1 125 ? 11.685 -3.332 -10.973 1.00 96.00 125 ASP A O 1
ATOM 890 N N . PHE A 1 126 ? 13.341 -3.485 -9.459 1.00 96.75 126 PHE A N 1
ATOM 891 C CA . PHE A 1 126 ? 12.979 -2.327 -8.647 1.00 96.75 126 PHE A CA 1
ATOM 892 C C . PHE A 1 126 ? 14.209 -1.492 -8.285 1.00 96.75 126 PHE A C 1
ATOM 894 O O . PHE A 1 126 ? 15.329 -1.999 -8.242 1.00 96.75 126 PHE A O 1
ATOM 901 N N . PHE A 1 127 ? 13.987 -0.227 -7.932 1.00 95.62 127 PHE A N 1
ATOM 902 C CA . PHE A 1 127 ? 15.020 0.687 -7.446 1.00 95.62 127 PHE A CA 1
ATOM 903 C C . PHE A 1 127 ? 14.525 1.508 -6.240 1.00 95.62 127 PHE A C 1
ATOM 905 O O . PHE A 1 127 ? 13.318 1.745 -6.098 1.00 95.62 127 PHE A O 1
ATOM 912 N N . PRO A 1 128 ? 15.428 1.913 -5.326 1.00 94.75 128 PRO A N 1
ATOM 913 C CA . PRO A 1 128 ? 15.058 2.687 -4.155 1.00 94.75 128 PRO A CA 1
ATOM 914 C C . PRO A 1 128 ? 14.896 4.164 -4.519 1.00 94.75 128 PRO A C 1
ATOM 916 O O . PRO A 1 128 ? 15.717 4.736 -5.236 1.00 94.75 128 PRO A O 1
ATOM 919 N N . VAL A 1 129 ? 13.871 4.789 -3.954 1.00 92.50 129 VAL A N 1
ATOM 920 C CA . VAL A 1 129 ? 13.637 6.232 -3.991 1.00 92.50 129 VAL A CA 1
ATOM 921 C C . VAL A 1 129 ? 13.503 6.726 -2.560 1.00 92.50 129 VAL A C 1
ATOM 923 O O . VAL A 1 129 ? 12.607 6.309 -1.821 1.00 92.50 129 VAL A O 1
ATOM 926 N N . ASP A 1 130 ? 14.424 7.598 -2.170 1.00 91.31 130 ASP A N 1
ATOM 927 C CA . ASP A 1 130 ? 14.440 8.226 -0.854 1.00 91.31 130 ASP A CA 1
ATOM 928 C C . ASP A 1 130 ? 13.435 9.390 -0.834 1.00 91.31 130 ASP A C 1
ATOM 930 O O . ASP A 1 130 ? 13.510 10.291 -1.668 1.00 91.31 130 ASP A O 1
ATOM 934 N N . ASP A 1 131 ? 12.497 9.386 0.115 1.00 88.00 131 ASP A N 1
ATOM 935 C CA . ASP A 1 131 ? 11.556 10.495 0.322 1.00 88.00 131 ASP A CA 1
ATOM 936 C C . ASP A 1 131 ? 11.267 10.632 1.820 1.00 88.00 131 ASP A C 1
ATOM 938 O O . ASP A 1 131 ? 10.441 9.924 2.400 1.00 88.00 131 ASP A O 1
ATOM 942 N N . GLY A 1 132 ? 11.972 11.561 2.467 1.00 80.19 132 GLY A N 1
ATOM 943 C CA . GLY A 1 132 ? 11.839 11.791 3.906 1.00 80.19 132 GLY A CA 1
ATOM 944 C C . GLY A 1 132 ? 10.482 12.366 4.325 1.00 80.19 132 GLY A C 1
ATOM 945 O O . GLY A 1 132 ? 10.129 12.281 5.499 1.00 80.19 132 GLY A O 1
ATOM 946 N N . SER A 1 133 ? 9.707 12.941 3.399 1.00 84.62 133 SER A N 1
ATOM 947 C CA . SER A 1 133 ? 8.407 13.552 3.700 1.00 84.62 133 SER A CA 1
ATOM 948 C C . SER A 1 133 ? 7.252 12.574 3.501 1.00 84.62 133 SER A C 1
ATOM 950 O O . SER A 1 133 ? 6.361 12.497 4.346 1.00 84.62 133 SER A O 1
ATOM 952 N N . LYS A 1 134 ? 7.259 11.816 2.402 1.00 84.94 134 LYS A N 1
ATOM 953 C CA . LYS A 1 134 ? 6.185 10.878 2.029 1.00 84.94 134 LYS A CA 1
ATOM 954 C C . LYS A 1 134 ? 6.509 9.419 2.366 1.00 84.94 134 LYS A C 1
ATOM 956 O O . LYS A 1 134 ? 5.643 8.561 2.211 1.00 84.94 134 LYS A O 1
ATOM 961 N N . GLY A 1 135 ? 7.717 9.147 2.856 1.00 90.88 135 GLY A N 1
ATOM 962 C CA . GLY A 1 135 ? 8.235 7.807 3.115 1.00 90.88 135 GLY A CA 1
ATOM 963 C C . GLY A 1 135 ? 8.933 7.218 1.891 1.00 90.88 135 GLY A C 1
ATOM 964 O O . GLY A 1 135 ? 8.503 7.418 0.753 1.00 90.88 135 GLY A O 1
ATOM 965 N N . ASN A 1 136 ? 10.000 6.459 2.137 1.00 93.94 136 ASN A N 1
ATOM 966 C CA . ASN A 1 136 ? 10.815 5.878 1.077 1.00 93.94 136 ASN A CA 1
ATOM 967 C C . ASN A 1 136 ? 10.022 4.860 0.244 1.00 93.94 136 ASN A C 1
ATOM 969 O O . ASN A 1 136 ? 9.166 4.136 0.766 1.00 93.94 136 ASN A O 1
ATOM 973 N N . LYS A 1 137 ? 10.329 4.764 -1.052 1.00 94.56 137 LYS A N 1
ATOM 974 C CA . LYS A 1 137 ? 9.603 3.924 -2.016 1.00 94.56 137 LYS A CA 1
ATOM 975 C C . LYS A 1 137 ? 10.532 2.983 -2.768 1.00 94.56 137 LYS A C 1
ATOM 977 O O . LYS A 1 137 ? 11.635 3.348 -3.147 1.00 94.56 137 LYS A O 1
ATOM 982 N N . CYS A 1 138 ? 10.050 1.775 -3.014 1.00 96.31 138 CYS A N 1
ATOM 983 C CA . CYS A 1 138 ? 10.699 0.758 -3.826 1.00 96.31 138 CYS A CA 1
ATOM 984 C C . CYS A 1 138 ? 9.922 0.650 -5.141 1.00 96.31 138 CYS A C 1
ATOM 986 O O . CYS A 1 138 ? 8.915 -0.061 -5.212 1.00 96.31 138 CYS A O 1
ATOM 988 N N . LEU A 1 139 ? 10.318 1.432 -6.143 1.00 95.50 139 LEU A N 1
ATOM 989 C CA . LEU A 1 139 ? 9.552 1.583 -7.382 1.00 95.50 139 LEU A CA 1
ATOM 990 C C . LEU A 1 139 ? 10.021 0.592 -8.439 1.00 95.50 139 LEU A C 1
ATOM 992 O O . LEU A 1 139 ? 11.193 0.225 -8.470 1.00 95.50 139 LEU A O 1
ATOM 996 N N . SER A 1 140 ? 9.095 0.143 -9.286 1.00 96.31 140 SER A N 1
ATOM 997 C CA . SER A 1 140 ? 9.434 -0.724 -10.415 1.00 96.31 140 SER A CA 1
ATOM 998 C C . SER A 1 140 ? 10.291 0.041 -11.416 1.00 96.31 140 SER A C 1
ATOM 1000 O O . SER A 1 140 ? 10.023 1.207 -11.696 1.00 96.31 140 SER A O 1
ATOM 1002 N N . CYS A 1 141 ? 11.276 -0.621 -12.016 1.00 96.81 141 CYS A N 1
ATOM 1003 C CA . CYS A 1 141 ? 12.064 -0.044 -13.104 1.00 96.81 141 CYS A CA 1
ATOM 1004 C C . CYS A 1 141 ? 11.198 0.448 -14.273 1.00 96.81 141 CYS A C 1
ATOM 1006 O O . CYS A 1 141 ? 11.554 1.435 -14.913 1.00 96.81 141 CYS A O 1
ATOM 1008 N N . GLY A 1 142 ? 10.056 -0.205 -14.502 1.00 95.88 142 GLY A N 1
ATOM 1009 C CA . GLY A 1 142 ? 9.078 0.122 -15.537 1.00 95.88 142 GLY A CA 1
ATOM 1010 C C . GLY A 1 142 ? 8.076 1.217 -15.166 1.00 95.88 142 GLY A C 1
ATOM 1011 O O . GLY A 1 142 ? 7.181 1.493 -15.964 1.00 95.88 142 GLY A O 1
ATOM 1012 N N . ASP A 1 143 ? 8.181 1.803 -13.968 1.00 94.75 143 ASP A N 1
ATOM 1013 C CA . ASP A 1 143 ? 7.285 2.861 -13.495 1.00 94.75 143 ASP A CA 1
ATOM 1014 C C . ASP A 1 143 ? 7.259 4.042 -14.482 1.00 94.75 143 ASP A C 1
ATOM 1016 O O . ASP A 1 143 ? 8.300 4.487 -14.972 1.00 94.75 143 ASP A O 1
ATOM 1020 N N . THR A 1 144 ? 6.065 4.538 -14.810 1.00 91.69 144 THR A N 1
ATOM 1021 C CA . THR A 1 144 ? 5.894 5.558 -15.856 1.00 91.69 144 THR A CA 1
ATOM 1022 C C . THR A 1 144 ? 6.377 6.938 -15.429 1.00 91.69 144 THR A C 1
ATOM 1024 O O . THR A 1 144 ? 6.782 7.731 -16.282 1.00 91.69 144 THR A O 1
ATOM 1027 N N . ASP A 1 145 ? 6.372 7.217 -14.127 1.00 90.81 145 ASP A N 1
ATOM 1028 C CA . ASP A 1 145 ? 6.662 8.540 -13.589 1.00 90.81 145 ASP A CA 1
ATOM 1029 C C . ASP A 1 145 ? 8.146 8.638 -13.220 1.00 90.81 145 ASP A C 1
ATOM 1031 O O . ASP A 1 145 ? 8.912 9.415 -13.808 1.00 90.81 145 ASP A O 1
ATOM 1035 N N . ALA A 1 146 ? 8.577 7.793 -12.285 1.00 91.50 146 ALA A N 1
ATOM 1036 C CA . ALA A 1 146 ? 9.925 7.785 -11.727 1.00 91.50 146 ALA A CA 1
ATOM 1037 C C . ALA A 1 146 ? 10.873 6.813 -12.445 1.00 91.50 146 ALA A C 1
ATOM 1039 O O . ALA A 1 146 ? 12.088 7.017 -12.425 1.00 91.50 146 ALA A O 1
ATOM 1040 N N . GLY A 1 147 ? 10.334 5.765 -13.070 1.00 93.75 147 GLY A N 1
ATOM 1041 C CA . GLY A 1 147 ? 11.097 4.759 -13.803 1.00 93.75 147 GLY A CA 1
ATOM 1042 C C . GLY A 1 147 ? 11.297 5.095 -15.283 1.00 93.75 147 GLY A C 1
ATOM 1043 O O . GLY A 1 147 ? 11.242 6.258 -15.719 1.00 93.75 147 GLY A O 1
ATOM 1044 N N . ILE A 1 148 ? 11.561 4.039 -16.053 1.00 95.06 148 ILE A N 1
ATOM 1045 C CA . ILE A 1 148 ? 11.708 4.047 -17.507 1.00 95.06 148 ILE A CA 1
ATOM 1046 C C . ILE A 1 148 ? 10.651 3.103 -18.087 1.00 95.06 148 ILE A C 1
ATOM 1048 O O . ILE A 1 148 ? 10.736 1.894 -17.868 1.00 95.06 148 ILE A O 1
ATOM 1052 N N . PRO A 1 149 ? 9.681 3.606 -18.869 1.00 95.88 149 PRO A N 1
ATOM 1053 C CA . PRO A 1 149 ? 8.655 2.765 -19.471 1.00 95.88 149 PRO A CA 1
ATOM 1054 C C . PRO A 1 149 ? 9.243 1.568 -20.227 1.00 95.88 149 PRO A C 1
ATOM 1056 O O . PRO A 1 149 ? 10.213 1.707 -20.974 1.00 95.88 149 PRO A O 1
ATOM 1059 N N . ASN A 1 150 ? 8.627 0.396 -20.051 1.00 95.62 150 ASN A N 1
ATOM 1060 C CA . ASN A 1 150 ? 9.043 -0.883 -20.648 1.00 95.62 150 ASN A CA 1
ATOM 1061 C C . ASN A 1 150 ? 10.416 -1.403 -20.183 1.00 95.62 150 ASN A C 1
ATOM 1063 O O . ASN A 1 150 ? 10.923 -2.378 -20.741 1.00 95.62 150 ASN A O 1
ATOM 1067 N N . CYS A 1 151 ? 11.016 -0.798 -19.159 1.00 97.31 151 CYS A N 1
ATOM 1068 C CA . CYS A 1 151 ? 12.219 -1.321 -18.535 1.00 97.31 151 CYS A CA 1
ATOM 1069 C C . CYS A 1 151 ? 11.869 -2.437 -17.543 1.00 97.31 151 CYS A C 1
ATOM 1071 O O . CYS A 1 151 ? 11.143 -2.217 -16.576 1.00 97.31 151 CYS A O 1
ATOM 1073 N N . ALA A 1 152 ? 12.388 -3.639 -17.780 1.00 96.94 152 ALA A N 1
ATOM 1074 C CA . ALA A 1 152 ? 12.206 -4.781 -16.890 1.00 96.94 152 ALA A CA 1
ATOM 1075 C C . ALA A 1 152 ? 13.182 -4.738 -15.712 1.00 96.94 152 ALA A C 1
ATOM 1077 O O . ALA A 1 152 ? 12.791 -5.046 -14.593 1.00 96.94 152 ALA A O 1
ATOM 1078 N N . LYS A 1 153 ? 14.440 -4.355 -15.970 1.00 97.19 153 LYS A N 1
ATOM 1079 C CA . LYS A 1 153 ? 15.515 -4.326 -14.972 1.00 97.19 153 LYS A CA 1
ATOM 1080 C C . LYS A 1 153 ? 16.320 -3.052 -15.053 1.00 97.19 153 LYS A C 1
ATOM 1082 O O . LYS A 1 153 ? 16.603 -2.572 -16.151 1.00 97.19 153 LYS A O 1
ATOM 1087 N N . CYS A 1 154 ? 16.746 -2.545 -13.908 1.00 96.75 154 CYS A N 1
ATOM 1088 C CA . CYS A 1 154 ? 17.491 -1.307 -13.832 1.00 96.75 154 CYS A CA 1
ATOM 1089 C C . CYS A 1 154 ? 18.468 -1.270 -12.658 1.00 96.75 154 CYS A C 1
ATOM 1091 O O . CYS A 1 154 ? 18.310 -1.947 -11.643 1.00 96.75 154 CYS A O 1
ATOM 1093 N N . ASN A 1 155 ? 19.486 -0.430 -12.799 1.00 93.81 155 ASN A N 1
ATOM 1094 C CA . ASN A 1 155 ? 20.369 -0.055 -11.711 1.00 93.81 155 ASN A CA 1
ATOM 1095 C C . ASN A 1 155 ? 19.829 1.202 -11.014 1.00 93.81 155 ASN A C 1
ATOM 1097 O O . ASN A 1 155 ? 19.311 2.100 -11.692 1.00 93.81 155 ASN A O 1
ATOM 1101 N N . PRO A 1 156 ? 19.980 1.301 -9.679 1.00 90.00 156 PRO A N 1
ATOM 1102 C CA . PRO A 1 156 ? 19.609 2.495 -8.935 1.00 90.00 156 PRO A CA 1
ATOM 1103 C C . PRO A 1 156 ? 20.262 3.760 -9.509 1.00 90.00 156 PRO A C 1
ATOM 1105 O O . PRO A 1 156 ? 21.423 3.708 -9.929 1.00 90.00 156 PRO A O 1
ATOM 1108 N N . PRO A 1 157 ? 19.555 4.899 -9.500 1.00 84.38 157 PRO A N 1
ATOM 1109 C CA . PRO A 1 157 ? 20.143 6.168 -9.895 1.00 84.38 157 PRO A CA 1
ATOM 1110 C C . PRO A 1 157 ? 21.195 6.639 -8.888 1.00 84.38 157 PRO A C 1
ATOM 1112 O O . PRO A 1 157 ? 21.163 6.302 -7.703 1.00 84.38 157 PRO A O 1
ATOM 1115 N N . THR A 1 158 ? 22.093 7.507 -9.344 1.00 78.56 158 THR A N 1
ATOM 1116 C CA . THR A 1 158 ? 22.901 8.344 -8.453 1.00 78.56 158 THR A CA 1
ATOM 1117 C C . THR A 1 158 ? 22.151 9.646 -8.172 1.00 78.56 158 THR A C 1
ATOM 1119 O O . THR A 1 158 ? 21.894 10.424 -9.093 1.00 78.56 158 THR A O 1
ATOM 1122 N N . GLY A 1 159 ? 21.805 9.903 -6.910 1.00 74.62 159 GLY A N 1
ATOM 1123 C CA . GLY A 1 159 ? 21.046 11.097 -6.522 1.00 74.62 159 GLY A CA 1
ATOM 1124 C C . GLY A 1 159 ? 19.609 11.082 -7.057 1.00 74.62 159 GLY A C 1
ATOM 1125 O O . GLY A 1 159 ? 18.950 10.050 -7.033 1.00 74.62 159 GLY A O 1
ATOM 1126 N N . ASN A 1 160 ? 19.129 12.226 -7.553 1.00 70.81 160 ASN A N 1
ATOM 1127 C CA . ASN A 1 160 ? 17.728 12.428 -7.960 1.00 70.81 160 ASN A CA 1
ATOM 1128 C C . ASN A 1 160 ? 17.441 12.069 -9.434 1.00 70.81 160 ASN A C 1
ATOM 1130 O O . ASN A 1 160 ? 16.463 12.546 -10.008 1.00 70.81 160 ASN A O 1
ATOM 1134 N N . ALA A 1 161 ? 18.320 11.301 -10.079 1.00 84.31 161 ALA A N 1
ATOM 1135 C CA . ALA A 1 161 ? 18.144 10.897 -11.472 1.00 84.31 161 ALA A CA 1
ATOM 1136 C C . ALA A 1 161 ? 17.129 9.748 -11.615 1.00 84.31 161 ALA A C 1
ATOM 1138 O O . ALA A 1 161 ? 16.788 9.070 -10.647 1.00 84.31 161 ALA A O 1
ATOM 1139 N N . LYS A 1 162 ? 16.678 9.496 -12.849 1.00 89.00 162 LYS A N 1
ATOM 1140 C CA . LYS A 1 162 ? 15.985 8.247 -13.200 1.00 89.00 162 LYS A CA 1
ATOM 1141 C C . LYS A 1 162 ? 16.961 7.061 -13.140 1.00 89.00 162 LYS A C 1
ATOM 1143 O O . LYS A 1 162 ? 18.159 7.274 -13.355 1.00 89.00 162 LYS A O 1
ATOM 1148 N N . PRO A 1 163 ? 16.487 5.832 -12.861 1.00 94.75 163 PRO A N 1
ATOM 1149 C CA . PRO A 1 163 ? 17.349 4.651 -12.844 1.00 94.75 163 PRO A CA 1
ATOM 1150 C C . PRO A 1 163 ? 17.982 4.397 -14.222 1.00 94.75 163 PRO A C 1
ATOM 1152 O O . PRO A 1 163 ? 17.553 4.952 -15.232 1.00 94.75 163 PRO A O 1
ATOM 1155 N N . ILE A 1 164 ? 19.000 3.541 -14.287 1.00 94.19 164 ILE A N 1
ATOM 1156 C CA . ILE A 1 164 ? 19.636 3.154 -15.558 1.00 94.19 164 ILE A CA 1
ATOM 1157 C C . ILE A 1 164 ? 19.051 1.820 -16.000 1.00 94.19 164 ILE A C 1
ATOM 1159 O O . ILE A 1 164 ? 19.209 0.829 -15.290 1.00 94.19 164 ILE A O 1
ATOM 1163 N N . CYS A 1 165 ? 18.378 1.776 -17.147 1.00 96.50 165 CYS A N 1
ATOM 1164 C CA . CYS A 1 165 ? 17.782 0.543 -17.643 1.00 96.50 165 CYS A CA 1
ATOM 1165 C C . CYS A 1 165 ? 18.858 -0.417 -18.159 1.00 96.50 165 CYS A C 1
ATOM 1167 O O . CYS A 1 165 ? 19.720 -0.031 -18.946 1.00 96.50 165 CYS A O 1
ATOM 1169 N N . THR A 1 166 ? 18.795 -1.678 -17.737 1.00 96.12 166 THR A N 1
ATOM 1170 C CA . THR A 1 166 ? 19.737 -2.731 -18.151 1.00 96.12 166 THR A CA 1
ATOM 1171 C C . THR A 1 166 ? 19.078 -3.852 -18.936 1.00 96.12 166 THR A C 1
ATOM 1173 O O . THR A 1 166 ? 19.753 -4.534 -19.705 1.00 96.12 166 THR A O 1
ATOM 1176 N N . ALA A 1 167 ? 17.764 -4.027 -18.796 1.00 96.50 167 ALA A N 1
ATOM 1177 C CA . ALA A 1 167 ? 16.991 -4.935 -19.630 1.00 96.50 167 ALA A CA 1
ATOM 1178 C C . ALA A 1 167 ? 15.577 -4.399 -19.845 1.00 96.50 167 ALA A C 1
ATOM 1180 O O . ALA A 1 167 ? 14.914 -3.971 -18.902 1.00 96.50 167 ALA A O 1
ATOM 1181 N N . CYS A 1 168 ? 15.099 -4.476 -21.083 1.00 96.94 168 CYS A N 1
ATOM 1182 C CA . CYS A 1 168 ? 13.721 -4.159 -21.431 1.00 96.94 168 CYS A CA 1
ATOM 1183 C C . CYS A 1 168 ? 12.816 -5.387 -21.292 1.00 96.94 168 CYS A C 1
ATOM 1185 O O . CYS A 1 168 ? 13.285 -6.528 -21.312 1.00 96.94 168 CYS A O 1
ATOM 1187 N N . VAL A 1 169 ? 11.510 -5.158 -21.169 1.00 96.06 169 VAL A N 1
ATOM 1188 C CA . VAL A 1 169 ? 10.510 -6.230 -21.263 1.00 96.06 169 VAL A CA 1
ATOM 1189 C C . VAL A 1 169 ? 10.498 -6.840 -22.671 1.00 96.06 169 VAL A C 1
ATOM 1191 O O . VAL A 1 169 ? 11.022 -6.272 -23.631 1.00 96.06 169 VAL A O 1
ATOM 1194 N N . SER A 1 170 ? 9.883 -8.016 -22.807 1.00 95.00 170 SER A N 1
ATOM 1195 C CA . SER A 1 170 ? 9.794 -8.717 -24.094 1.00 95.00 170 SER A CA 1
ATOM 1196 C C . SER A 1 170 ? 9.135 -7.849 -25.173 1.00 95.00 170 SER A C 1
ATOM 1198 O O . SER A 1 170 ? 8.102 -7.229 -24.933 1.00 95.00 170 SER A O 1
ATOM 1200 N N . GLY A 1 171 ? 9.730 -7.823 -26.369 1.00 93.38 171 GLY A N 1
ATOM 1201 C CA . GLY A 1 171 ? 9.268 -6.992 -27.489 1.00 93.38 171 GLY A CA 1
ATOM 1202 C C . GLY A 1 171 ? 9.845 -5.573 -27.517 1.00 93.38 171 GLY A C 1
ATOM 1203 O O . GLY A 1 171 ? 9.476 -4.802 -28.404 1.00 93.38 171 GLY A O 1
ATOM 1204 N N . TYR A 1 172 ? 10.754 -5.242 -26.595 1.00 95.19 172 TYR A N 1
ATOM 1205 C CA . TYR A 1 172 ? 11.482 -3.977 -26.556 1.00 95.19 172 TYR A CA 1
ATOM 1206 C C . TYR A 1 172 ? 12.998 -4.197 -26.544 1.00 95.19 172 TYR A C 1
ATOM 1208 O O . TYR A 1 172 ? 13.514 -5.170 -25.997 1.00 95.19 172 TYR A O 1
ATOM 1216 N N . THR A 1 173 ? 13.719 -3.264 -27.154 1.00 94.75 173 THR A N 1
ATOM 1217 C CA . THR A 1 173 ? 15.183 -3.198 -27.207 1.00 94.75 173 THR A CA 1
ATOM 1218 C C . THR A 1 173 ? 15.667 -1.944 -26.498 1.00 94.75 173 THR A C 1
ATOM 1220 O O . THR A 1 173 ? 15.051 -0.885 -26.621 1.00 94.75 173 THR A O 1
ATOM 1223 N N . LEU A 1 174 ? 16.774 -2.067 -25.766 1.00 95.31 174 LEU A N 1
ATOM 1224 C CA . LEU A 1 174 ? 17.394 -0.952 -25.059 1.00 95.31 174 LEU A CA 1
ATOM 1225 C C . LEU A 1 174 ? 18.110 -0.032 -26.054 1.00 95.31 174 LEU A C 1
ATOM 1227 O O . LEU A 1 174 ? 19.011 -0.472 -26.767 1.00 95.31 174 LEU A O 1
ATOM 1231 N N . ASP A 1 175 ? 17.733 1.242 -26.069 1.00 94.31 175 ASP A N 1
ATOM 1232 C CA . ASP A 1 175 ? 18.533 2.314 -26.649 1.00 94.31 175 ASP A CA 1
ATOM 1233 C C . ASP A 1 175 ? 19.458 2.873 -25.562 1.00 94.31 175 ASP A C 1
ATOM 1235 O O . ASP A 1 175 ? 19.052 3.648 -24.691 1.00 94.31 175 ASP A O 1
ATOM 1239 N N . SER A 1 176 ? 20.722 2.450 -25.601 1.00 88.56 176 SER A N 1
ATOM 1240 C CA . SER A 1 176 ? 21.734 2.853 -24.622 1.00 88.56 176 SER A CA 1
ATOM 1241 C C . SER A 1 176 ? 22.112 4.335 -24.702 1.00 88.56 176 SER A C 1
ATOM 1243 O O . SER A 1 176 ? 22.709 4.843 -23.757 1.00 88.56 176 SER A O 1
ATOM 1245 N N . GLN A 1 177 ? 21.804 5.035 -25.800 1.00 88.69 177 GLN A N 1
ATOM 1246 C CA . GLN A 1 177 ? 22.108 6.466 -25.937 1.00 88.69 177 GLN A CA 1
ATOM 1247 C C . GLN A 1 177 ? 21.082 7.311 -25.186 1.00 88.69 177 GLN A C 1
ATOM 1249 O O . GLN A 1 177 ? 21.436 8.308 -24.561 1.00 88.69 177 GLN A O 1
ATOM 1254 N N . THR A 1 178 ? 19.816 6.899 -25.227 1.00 91.31 178 THR A N 1
ATOM 1255 C CA . THR A 1 178 ? 18.708 7.612 -24.581 1.00 91.31 178 THR A CA 1
ATOM 1256 C C . THR A 1 178 ? 18.274 6.992 -23.257 1.00 91.31 178 THR A C 1
ATOM 1258 O O . THR A 1 178 ? 17.442 7.582 -22.572 1.00 91.31 178 THR A O 1
ATOM 1261 N N . ASN A 1 179 ? 18.834 5.837 -22.872 1.00 93.94 179 ASN A N 1
ATOM 1262 C CA . ASN A 1 179 ? 18.444 5.068 -21.685 1.00 93.94 179 ASN A CA 1
ATOM 1263 C C . ASN A 1 179 ? 16.935 4.754 -21.686 1.00 93.94 179 ASN A C 1
ATOM 1265 O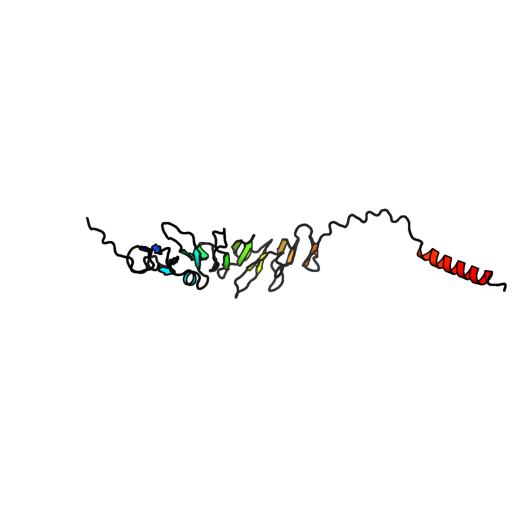 O . ASN A 1 179 ? 16.232 4.952 -20.695 1.00 93.94 179 ASN A O 1
ATOM 1269 N N . THR A 1 180 ? 16.417 4.306 -22.832 1.00 95.31 180 THR A N 1
ATOM 1270 C CA . THR A 1 180 ? 14.992 3.997 -23.020 1.00 95.31 180 THR A CA 1
ATOM 1271 C C . THR A 1 180 ? 14.787 2.655 -23.705 1.00 95.31 180 THR A C 1
ATOM 1273 O O . THR A 1 180 ? 15.644 2.156 -24.427 1.00 95.31 180 THR A O 1
ATOM 1276 N N . CYS A 1 181 ? 13.614 2.066 -23.492 1.00 95.38 181 CYS A N 1
ATOM 1277 C CA . CYS A 1 181 ? 13.194 0.846 -24.165 1.00 95.38 181 CYS A CA 1
ATOM 1278 C C . CYS A 1 181 ? 12.286 1.191 -25.344 1.00 95.38 181 CYS A C 1
ATOM 1280 O O . CYS A 1 181 ? 11.172 1.688 -25.158 1.00 95.38 181 CYS A O 1
ATOM 1282 N N . VAL A 1 182 ? 12.755 0.915 -26.559 1.00 94.44 182 VAL A N 1
ATOM 1283 C CA . VAL A 1 182 ? 12.011 1.139 -27.806 1.00 94.44 182 VAL A CA 1
ATOM 1284 C C . VAL A 1 182 ? 11.478 -0.182 -28.341 1.00 94.44 182 VAL A C 1
ATOM 1286 O O . VAL A 1 182 ? 12.128 -1.215 -28.197 1.00 94.44 182 VAL A O 1
ATOM 1289 N N . SER A 1 183 ? 10.285 -0.178 -28.933 1.00 92.69 183 SER A N 1
ATOM 1290 C CA . SER A 1 183 ? 9.682 -1.401 -29.468 1.00 92.69 183 SER A CA 1
ATOM 1291 C C . SER A 1 183 ? 10.618 -2.046 -30.489 1.00 92.69 183 SER A C 1
ATOM 1293 O O . SER A 1 183 ? 11.036 -1.397 -31.445 1.00 92.69 183 SER A O 1
ATOM 1295 N N . SER A 1 184 ? 10.903 -3.337 -30.331 1.00 82.19 184 SER A N 1
ATOM 1296 C CA . SER A 1 184 ? 11.887 -4.059 -31.149 1.00 82.19 184 SER A CA 1
ATOM 1297 C C . SER A 1 184 ? 11.495 -4.196 -32.616 1.00 82.19 184 SER A C 1
ATOM 1299 O O . SER A 1 184 ? 12.297 -4.675 -33.407 1.00 82.19 184 SER A O 1
ATOM 1301 N N . SER A 1 185 ? 10.281 -3.791 -32.997 1.00 72.06 185 SER A N 1
ATOM 1302 C CA . SER A 1 185 ? 9.684 -4.015 -34.312 1.00 72.06 185 SER A CA 1
ATOM 1303 C C . SER A 1 185 ? 9.855 -5.470 -34.771 1.00 72.06 185 SER A C 1
ATOM 1305 O O . SER A 1 185 ? 10.839 -5.841 -35.405 1.00 72.06 185 SER A O 1
ATOM 1307 N N . ALA A 1 186 ? 8.837 -6.304 -34.556 1.00 55.12 186 ALA A N 1
ATOM 1308 C CA . ALA A 1 186 ? 8.687 -7.576 -35.271 1.00 55.12 186 ALA A CA 1
ATOM 1309 C C . ALA A 1 186 ? 8.396 -7.355 -36.778 1.00 55.12 186 ALA A C 1
ATOM 1311 O O . ALA A 1 186 ? 7.558 -8.031 -37.365 1.00 55.12 186 ALA A O 1
ATOM 1312 N N . ASN A 1 187 ? 9.043 -6.366 -37.408 1.00 55.22 187 ASN A N 1
ATOM 1313 C CA . ASN A 1 187 ? 8.863 -6.019 -38.809 1.00 55.22 187 ASN A CA 1
ATOM 1314 C C . ASN A 1 187 ? 10.153 -5.484 -39.456 1.00 55.22 187 ASN A C 1
ATOM 1316 O O . ASN A 1 187 ? 10.198 -4.401 -40.036 1.00 55.22 187 ASN A O 1
ATOM 1320 N N . ARG A 1 188 ? 11.222 -6.283 -39.378 1.00 51.09 188 ARG A N 1
ATOM 1321 C CA . ARG A 1 188 ? 12.355 -6.205 -40.319 1.00 51.09 188 ARG A CA 1
ATOM 1322 C C . ARG A 1 188 ? 12.469 -7.445 -41.216 1.00 51.09 188 ARG A C 1
ATOM 1324 O O . ARG A 1 188 ? 13.460 -7.584 -41.918 1.00 51.09 188 ARG A O 1
ATOM 1331 N N . ASN A 1 189 ? 11.408 -8.259 -41.297 1.00 51.06 189 ASN A N 1
ATOM 1332 C CA . ASN A 1 189 ? 11.245 -9.319 -42.298 1.00 51.06 189 ASN A CA 1
ATOM 1333 C C . ASN A 1 189 ? 9.980 -9.097 -43.149 1.00 51.06 189 ASN A C 1
ATOM 1335 O O . ASN A 1 189 ? 9.083 -9.929 -43.176 1.00 51.06 189 ASN A O 1
ATOM 1339 N N . ALA A 1 190 ? 9.923 -7.976 -43.871 1.00 49.88 190 ALA A N 1
ATOM 1340 C CA . ALA A 1 190 ? 9.085 -7.840 -45.071 1.00 49.8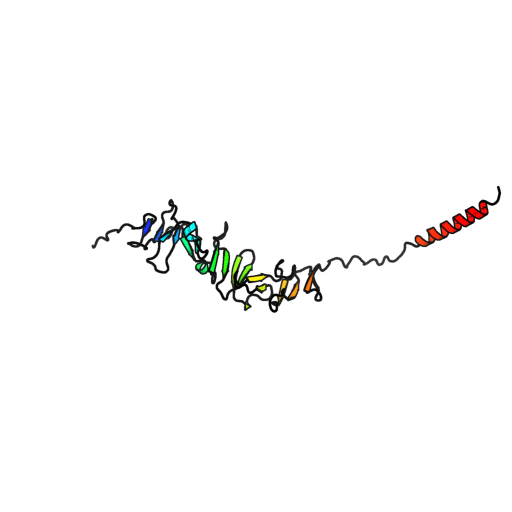8 190 ALA A CA 1
ATOM 1341 C C . ALA A 1 190 ? 9.729 -6.951 -46.155 1.00 49.88 190 ALA A C 1
ATOM 1343 O O . ALA A 1 190 ? 9.056 -6.469 -47.057 1.00 49.88 190 ALA A O 1
ATOM 1344 N N . LEU A 1 191 ? 11.054 -6.771 -46.103 1.00 49.94 191 LEU A N 1
ATOM 1345 C CA . LEU A 1 191 ? 11.859 -6.385 -47.265 1.00 49.94 191 LEU A CA 1
ATOM 1346 C C . LEU A 1 191 ? 12.825 -7.527 -47.604 1.00 49.94 191 LEU A C 1
ATOM 1348 O O . LEU A 1 191 ? 14.005 -7.321 -47.855 1.00 49.94 191 LEU A O 1
ATOM 1352 N N . SER A 1 192 ? 12.299 -8.754 -47.654 1.00 49.94 192 SER A N 1
ATOM 1353 C CA . SER A 1 192 ? 12.679 -9.622 -48.765 1.00 49.94 192 SER A CA 1
ATOM 1354 C C . SER A 1 192 ? 11.801 -9.220 -49.941 1.00 49.94 192 SER A C 1
ATOM 1356 O O . SER A 1 192 ? 10.819 -9.874 -50.277 1.00 49.94 192 SER A O 1
ATOM 1358 N N . THR A 1 193 ? 12.144 -8.089 -50.543 1.00 47.81 193 THR A N 1
ATOM 1359 C CA . THR A 1 193 ? 11.838 -7.875 -51.944 1.00 47.81 193 THR A CA 1
ATOM 1360 C C . THR A 1 193 ? 13.164 -7.992 -52.669 1.00 47.81 193 THR A C 1
ATOM 1362 O O . THR A 1 193 ? 13.760 -7.016 -53.116 1.00 47.81 193 THR A O 1
ATOM 1365 N N . GLY A 1 194 ? 13.563 -9.243 -52.899 1.00 50.22 194 GLY A N 1
ATOM 1366 C CA . GLY A 1 194 ? 14.125 -9.642 -54.191 1.00 50.22 194 GLY A CA 1
ATOM 1367 C C . GLY A 1 194 ? 13.136 -9.376 -55.344 1.00 50.22 194 GLY A C 1
ATOM 1368 O O . GLY A 1 194 ? 12.897 -10.248 -56.166 1.00 50.22 194 GLY A O 1
ATOM 1369 N N . ALA A 1 195 ? 12.546 -8.177 -55.374 1.00 51.12 195 ALA A N 1
ATOM 1370 C CA . ALA A 1 195 ? 11.819 -7.550 -56.465 1.00 51.12 195 ALA A CA 1
ATOM 1371 C C . ALA A 1 195 ? 12.251 -6.073 -56.519 1.00 51.12 195 ALA A C 1
ATOM 1373 O O . ALA A 1 195 ? 11.447 -5.150 -56.505 1.00 51.12 195 ALA A O 1
ATOM 1374 N N . ILE A 1 196 ? 13.565 -5.846 -56.575 1.00 49.47 196 ILE A N 1
ATOM 1375 C CA . ILE A 1 196 ? 14.103 -4.729 -57.357 1.00 49.47 196 ILE A CA 1
ATOM 1376 C C . ILE A 1 196 ? 14.371 -5.315 -58.746 1.00 49.47 196 ILE A C 1
ATOM 1378 O O . ILE A 1 196 ? 15.501 -5.538 -59.163 1.00 49.47 196 ILE A O 1
ATOM 1382 N N . ALA A 1 197 ? 13.288 -5.683 -59.421 1.00 49.94 197 ALA A N 1
ATOM 1383 C CA . ALA A 1 197 ? 13.279 -6.084 -60.813 1.00 49.94 197 ALA A CA 1
ATOM 1384 C C . ALA A 1 197 ? 12.031 -5.457 -61.431 1.00 49.94 197 ALA A C 1
ATOM 1386 O O . ALA A 1 197 ? 10.924 -5.963 -61.283 1.00 49.94 197 ALA A O 1
ATOM 1387 N N . GLY A 1 198 ? 12.250 -4.328 -62.103 1.00 51.25 198 GLY A N 1
ATOM 1388 C CA . GLY A 1 198 ? 11.277 -3.692 -62.978 1.00 51.25 198 GLY A CA 1
ATOM 1389 C C . GLY A 1 198 ? 10.415 -2.611 -62.328 1.00 51.25 198 GLY A C 1
ATOM 1390 O O . GLY A 1 198 ? 9.814 -2.822 -61.284 1.00 51.25 198 GLY A O 1
ATOM 1391 N N . ILE A 1 199 ? 10.269 -1.515 -63.087 1.00 51.47 199 ILE A N 1
ATOM 1392 C CA . ILE A 1 199 ? 9.222 -0.480 -63.002 1.00 51.47 199 ILE A CA 1
ATOM 1393 C C . ILE A 1 199 ? 9.625 0.668 -62.039 1.00 51.47 199 ILE A C 1
ATOM 1395 O O . ILE A 1 199 ? 9.591 0.529 -60.830 1.00 51.47 199 ILE A O 1
ATOM 1399 N N . SER A 1 200 ? 10.061 1.854 -62.482 1.00 43.69 200 SER A N 1
ATOM 1400 C CA . SER A 1 200 ? 9.559 2.621 -63.622 1.00 43.69 200 SER A CA 1
ATOM 1401 C C . SER A 1 200 ? 10.559 3.643 -64.157 1.00 43.69 200 SER A C 1
ATOM 1403 O O . SER A 1 200 ? 10.801 4.694 -63.562 1.00 43.69 200 SER A O 1
ATOM 1405 N N . VAL A 1 201 ? 10.974 3.419 -65.398 1.00 48.91 201 VAL A N 1
ATOM 1406 C CA . VAL A 1 201 ? 11.317 4.470 -66.362 1.00 48.91 201 VAL A CA 1
ATOM 1407 C C . VAL A 1 201 ? 10.010 5.185 -66.760 1.00 48.91 201 VAL A C 1
ATOM 1409 O O . VAL A 1 201 ? 9.563 5.099 -67.894 1.00 48.91 201 VAL A O 1
ATOM 1412 N N . ALA A 1 202 ? 9.329 5.836 -65.810 1.00 46.62 202 ALA A N 1
ATOM 1413 C CA . ALA A 1 202 ? 8.110 6.616 -66.077 1.00 46.62 202 ALA A CA 1
ATOM 1414 C C . ALA A 1 202 ? 8.365 8.129 -66.040 1.00 46.62 202 ALA A C 1
ATOM 1416 O O . ALA A 1 202 ? 7.590 8.888 -66.607 1.00 46.62 202 ALA A O 1
ATOM 1417 N N . ALA A 1 203 ? 9.491 8.580 -65.476 1.00 46.19 203 ALA A N 1
ATOM 1418 C CA . ALA A 1 203 ? 9.896 9.984 -65.565 1.00 46.19 203 ALA A CA 1
ATOM 1419 C C . ALA A 1 203 ? 10.501 10.339 -66.941 1.00 46.19 203 ALA A C 1
ATOM 1421 O O . ALA A 1 203 ? 10.345 11.460 -67.415 1.00 46.19 203 ALA A O 1
ATOM 1422 N N . VAL A 1 204 ? 11.144 9.380 -67.624 1.00 51.28 204 VAL A N 1
ATOM 1423 C CA . VAL A 1 204 ? 11.815 9.628 -68.918 1.00 51.28 204 VAL A CA 1
ATOM 1424 C C . VAL A 1 204 ? 10.833 9.608 -70.098 1.00 51.28 204 VAL A C 1
ATOM 1426 O O . VAL A 1 204 ? 11.037 10.324 -71.075 1.00 51.28 204 VAL A O 1
ATOM 1429 N N . VAL A 1 205 ? 9.718 8.872 -70.000 1.00 53.00 205 VAL A N 1
ATOM 1430 C CA . VAL A 1 205 ? 8.694 8.845 -71.064 1.00 53.00 205 VAL A CA 1
ATOM 1431 C C . VAL A 1 205 ? 7.890 10.147 -71.105 1.00 53.00 205 VAL A C 1
ATOM 1433 O O . VAL A 1 205 ? 7.520 10.593 -72.187 1.00 53.00 205 VAL A O 1
ATOM 1436 N N . VAL A 1 206 ? 7.684 10.816 -69.964 1.00 54.56 206 VAL A N 1
ATOM 1437 C CA . VAL A 1 206 ? 6.980 12.110 -69.941 1.00 54.56 206 VAL A CA 1
ATOM 1438 C C . VAL A 1 206 ? 7.820 13.198 -70.617 1.00 54.56 206 VAL A C 1
ATOM 1440 O O . VAL A 1 206 ? 7.283 13.970 -71.404 1.00 54.56 206 VAL A O 1
ATOM 1443 N N . VAL A 1 207 ? 9.142 13.214 -70.406 1.00 55.47 207 VAL A N 1
ATOM 1444 C CA . VAL A 1 207 ? 10.032 14.200 -71.050 1.00 55.47 207 VAL A CA 1
ATOM 1445 C C . VAL A 1 207 ? 10.258 13.875 -72.535 1.00 55.47 207 VAL A C 1
ATOM 1447 O O . VAL A 1 207 ? 10.207 14.778 -73.368 1.00 55.47 207 VAL A O 1
ATOM 1450 N N . GLY A 1 208 ? 10.416 12.595 -72.902 1.00 56.66 208 GLY A N 1
ATOM 1451 C CA . GLY A 1 208 ? 10.534 12.173 -74.306 1.00 56.66 208 GLY A CA 1
ATOM 1452 C C . GLY A 1 208 ? 9.251 12.382 -75.122 1.00 56.66 208 GLY A C 1
ATOM 1453 O O . GLY A 1 208 ? 9.314 12.792 -76.281 1.00 56.66 208 GLY A O 1
ATOM 1454 N N . GLY A 1 209 ? 8.083 12.174 -74.504 1.00 58.78 209 GLY A N 1
ATOM 1455 C CA . GLY A 1 209 ? 6.776 12.431 -75.110 1.00 58.78 209 GLY A CA 1
ATOM 1456 C C . GLY A 1 209 ? 6.487 13.921 -75.307 1.00 58.78 209 GLY A C 1
ATOM 1457 O O . GLY A 1 209 ? 5.978 14.302 -76.358 1.00 58.78 209 GLY A O 1
ATOM 1458 N N . LEU A 1 210 ? 6.870 14.779 -74.351 1.00 58.19 210 LEU A N 1
ATOM 1459 C CA . LEU A 1 210 ? 6.708 16.236 -74.464 1.00 58.19 210 LEU A CA 1
ATOM 1460 C C . LEU A 1 210 ? 7.591 16.840 -75.562 1.00 58.19 210 LEU A C 1
ATOM 1462 O O . LEU A 1 210 ? 7.112 17.668 -76.334 1.00 58.19 210 LEU A O 1
ATOM 1466 N N . VAL A 1 211 ? 8.851 16.407 -75.680 1.00 68.12 211 VAL A N 1
ATOM 1467 C CA . VAL A 1 211 ? 9.757 16.888 -76.740 1.00 68.12 211 VAL A CA 1
ATOM 1468 C C . VAL A 1 211 ? 9.320 16.371 -78.116 1.00 68.12 211 VAL A C 1
ATOM 1470 O O . VAL A 1 211 ? 9.313 17.138 -79.077 1.00 68.12 211 VAL A O 1
ATOM 1473 N N . GLY A 1 212 ? 8.87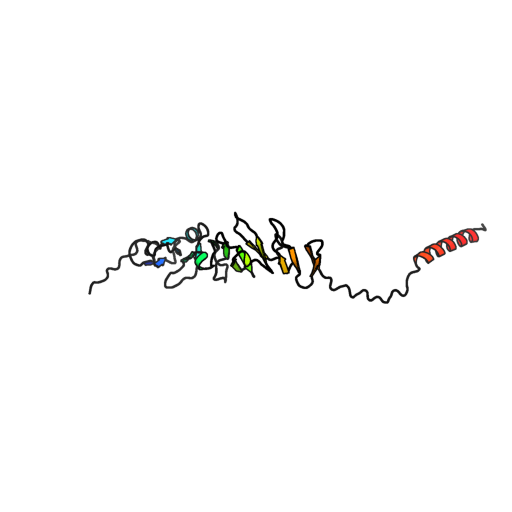2 15.114 -78.217 1.00 66.06 212 GLY A N 1
ATOM 1474 C CA . GLY A 1 212 ? 8.316 14.560 -79.456 1.00 66.06 212 GLY A CA 1
ATOM 1475 C C . GLY A 1 212 ? 7.028 15.261 -79.904 1.00 66.06 212 GLY A C 1
ATOM 1476 O O . GLY A 1 212 ? 6.885 15.590 -81.082 1.00 66.06 212 GLY A O 1
ATOM 1477 N N . PHE A 1 213 ? 6.124 15.564 -78.967 1.00 64.94 213 PHE A N 1
ATOM 1478 C CA . PHE A 1 213 ? 4.892 16.305 -79.246 1.00 64.94 213 PHE A CA 1
ATOM 1479 C C . PHE A 1 213 ? 5.171 17.766 -79.629 1.00 64.94 213 PHE A C 1
ATOM 1481 O O . PHE A 1 213 ? 4.534 18.275 -80.544 1.00 64.94 213 PHE A O 1
ATOM 1488 N N . LEU A 1 214 ? 6.161 18.428 -79.016 1.00 64.81 214 LEU A N 1
ATOM 1489 C CA . LEU A 1 214 ? 6.583 19.784 -79.397 1.00 64.81 214 LEU A CA 1
ATOM 1490 C C . LEU A 1 214 ? 7.266 19.826 -80.776 1.00 64.81 214 LEU A C 1
ATOM 1492 O O . LEU A 1 214 ? 6.973 20.727 -81.561 1.00 64.81 214 LEU A O 1
ATOM 1496 N N . CYS A 1 215 ? 8.116 18.850 -81.116 1.00 67.25 215 CYS A N 1
ATOM 1497 C CA . CYS A 1 215 ? 8.720 18.755 -82.451 1.00 67.25 215 CYS A CA 1
ATOM 1498 C C . CYS A 1 215 ? 7.688 18.415 -83.536 1.00 67.25 215 CYS A C 1
ATOM 1500 O O . CYS A 1 215 ? 7.721 19.026 -84.603 1.00 67.25 215 CYS A O 1
ATOM 1502 N N . TRP A 1 216 ? 6.735 17.513 -83.271 1.00 69.12 216 TRP A N 1
ATOM 1503 C CA . TRP A 1 216 ? 5.607 17.268 -84.180 1.00 69.12 216 TRP A CA 1
ATOM 1504 C C . TRP A 1 216 ? 4.742 18.523 -84.329 1.00 69.12 216 TRP A C 1
ATOM 1506 O O . TRP A 1 216 ? 4.404 18.910 -85.444 1.00 69.12 216 TRP A O 1
ATOM 1516 N N . TRP A 1 217 ? 4.401 19.194 -83.226 1.00 65.38 217 TRP A N 1
ATOM 1517 C CA . TRP A 1 217 ? 3.559 20.389 -83.250 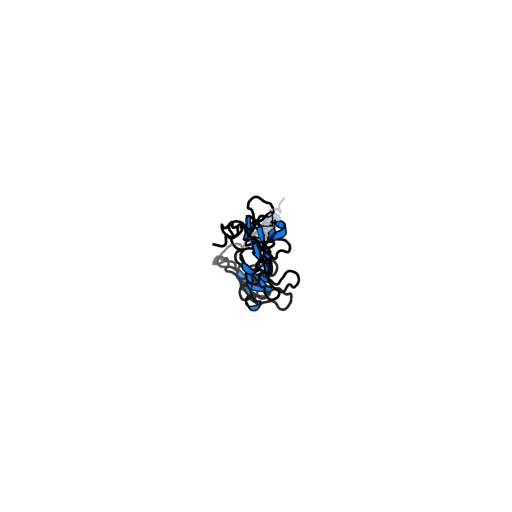1.00 65.38 217 TRP A CA 1
ATOM 1518 C C . TRP A 1 217 ? 4.201 21.536 -84.034 1.00 65.38 217 TRP A C 1
ATOM 1520 O O . TRP A 1 217 ? 3.504 22.203 -84.789 1.00 65.38 217 TRP A O 1
ATOM 1530 N N . PHE A 1 218 ? 5.515 21.757 -83.926 1.00 63.72 218 PHE A N 1
ATOM 1531 C CA . PHE A 1 218 ? 6.194 22.803 -84.701 1.00 63.72 218 PHE A CA 1
ATOM 1532 C C . PHE A 1 218 ? 6.428 22.428 -86.173 1.00 63.72 218 PHE A C 1
ATOM 1534 O O . PHE A 1 218 ? 6.372 23.309 -87.028 1.00 63.72 218 PHE A O 1
ATOM 1541 N N . ILE A 1 219 ? 6.643 21.148 -86.496 1.00 68.19 219 ILE A N 1
ATOM 1542 C CA . ILE A 1 219 ? 6.912 20.709 -87.877 1.00 68.19 219 ILE A CA 1
ATOM 1543 C C . ILE A 1 219 ? 5.612 20.510 -88.675 1.00 68.19 219 ILE A C 1
ATOM 1545 O O . ILE A 1 219 ? 5.539 20.912 -89.834 1.00 68.19 219 ILE A O 1
ATOM 1549 N N . CYS A 1 220 ? 4.554 19.968 -88.065 1.00 58.34 220 CYS A N 1
ATOM 1550 C CA . CYS A 1 220 ? 3.241 19.810 -88.706 1.00 58.34 220 CYS A CA 1
ATOM 1551 C C . CYS A 1 220 ? 2.378 21.082 -88.669 1.00 58.34 220 CYS A C 1
ATOM 1553 O O . CYS A 1 220 ? 1.314 21.105 -89.283 1.00 58.34 220 CYS A O 1
ATOM 1555 N N . ARG A 1 221 ? 2.824 22.132 -87.966 1.00 59.22 221 ARG A N 1
ATOM 1556 C CA . ARG A 1 221 ? 2.239 23.483 -88.005 1.00 59.22 221 ARG A CA 1
ATOM 1557 C C . ARG A 1 221 ? 3.115 24.474 -88.781 1.00 59.22 221 ARG A C 1
ATOM 1559 O O . ARG A 1 221 ? 2.974 25.682 -88.633 1.00 59.22 221 ARG A O 1
ATOM 1566 N N . GLY A 1 222 ? 3.993 23.984 -89.651 1.00 62.53 222 GLY A N 1
ATOM 1567 C CA . GLY A 1 222 ? 4.130 24.649 -90.941 1.00 62.53 222 GLY A CA 1
ATOM 1568 C C . GLY A 1 222 ? 2.889 24.327 -91.776 1.00 62.53 222 GLY A C 1
ATOM 1569 O O . GLY A 1 222 ? 2.311 23.257 -91.607 1.00 62.53 222 GLY A O 1
ATOM 1570 N N . LYS A 1 223 ? 2.523 25.187 -92.729 1.00 52.69 223 LYS A N 1
ATOM 1571 C CA . LYS A 1 223 ? 1.510 24.904 -93.769 1.00 52.69 223 LYS A CA 1
ATOM 1572 C C . LYS A 1 223 ? 0.046 25.198 -93.388 1.00 52.69 223 LYS A C 1
ATOM 1574 O O . LYS A 1 223 ? -0.855 24.420 -93.685 1.00 52.69 223 LYS A O 1
ATOM 1579 N N . ALA A 1 224 ? -0.172 26.384 -92.824 1.00 47.06 224 ALA A N 1
ATOM 1580 C CA . ALA A 1 224 ? -1.188 27.312 -93.327 1.00 47.06 224 ALA A CA 1
ATOM 1581 C C . ALA A 1 224 ? -0.452 28.567 -93.810 1.00 47.06 224 ALA A C 1
ATOM 1583 O O . ALA A 1 224 ? 0.509 28.957 -93.106 1.00 47.06 224 ALA A O 1
#

InterPro domains:
  IPR005127 Giardia variant-specific surface protein [PF03302] (52-224)
  IPR006212 Furin-like repeat [SM00261] (3-59)
  IPR006212 Furin-like repeat [SM00261] (70-128)
  IPR006212 Furin-like repeat [SM00261] (135-197)
  IPR009030 Growth factor receptor cysteine-rich domain superfamily [SSF57184] (5-184)
  IPR052798 Giardia Variant Surface Antigen [PTHR23275] (5-224)

Sequence (224 aa):
YFGATCTACTDQNCATCDGGAGKCTKCKATVDNKYLKKGDTVDANTCVSASACTTGVLYYTDDTDTTESGKTCKKCSESVTNCEQCTAPGEGKTKPTCTKCSSSNYLKTVDGTTTCVAKGDCKDDFFPVDDGSKGNKCLSCGDTDAGIPNCAKCNPPTGNAKPICTACVSGYTLDSQTNTCVSSSANRNALSTGAIAGISVAAVVVVGGLVGFLCWWFICRGKA

Secondary structure (DSSP, 8-state):
------PPPSSTTEEEESSSTTBEEEE-TTSS--EEE--SSTT-BEEE-HHHHHGGGSEEEEEEEETTTEEEEEEHHHHSTTEEEEEPPPTT-SS-EEEEE-TTEEEEEETTEEEEEEGGGS-TTEEEE--TTT--EEEETT-SSSS-TTEEEEEPPSTTSPPEEEEEPTTEEEETTTTEEEE--S-SSS------S---TTHHHHHHHHHHHHHHHHHHT---

Radius of gyration: 36.45 Å; chains: 1; bounding box: 48×48×142 Å

Foldseek 3Di:
DPPPDDADEPDPQAPDAPDYAQGGFAGDCPDQQHAWEHDPDNSNIDGHGQCVLCPPQQWHWDCPQDPGYGIYTHGLCVQAPQQRGFYCDDPPDRHTARQAGPQQWAWEDDPNHTHTHGQVVLAFQWHWDDDNPRHIHTGGLCDPPQHANQQRTFAYDDPSHHTQGDHGHPQWDADNVVSHTDGPPPPPPPPPPPPPDDDDPPVVCVVVVVVVVVVCCVVVPPDD

Organism: Giardia intestinalis (NCBI:txid5741)

pLDDT: mean 83.63, std 15.75, range [38.56, 97.38]